Protein AF-0000000070922998 (afdb_homodimer)

Radius of gyration: 32.6 Å; Cα contacts (8 Å, |Δi|>4): 614; chains: 2; bounding box: 35×174×89 Å

pLDDT: mean 90.64, std 16.2, range [38.88, 98.94]

Secondary structure (DSSP, 8-state):
---------------------------PPPP-TTGGGSEEEEEEEE-TTSTTHHHH-EEEEEEE-HHHHHHHHHS-PPTT-EEEEEEEEEEEETTEEEEEEEEEEEEEEE-TTTTGGGTTEEEEEEETT-SS-B---STTHHHHHHHGGGGGGTT-------/---------------------------PPPP-TTGGGSEEEEEEEE-TTSTTHHHH-EEEEEEE-HHHHHHHHHS---TT-EEEEEEEEEEEETTEEEEEEEEEEEEEEE-TTTTGGGTTEEEEEEETT-SS-B---STTHHHHHHHGGGGGGTT-------

Foldseek 3Di:
DPPPPDPPPPPPPPPPPPPPPPPLQQPADAQDPPQVVADWFDKDADDCVDPPVVPQHAIWIKGWHDQLVVCLVVLDGDFFTKIKIFGFHFDDDPNDTDGHFTAKIKMWGAACVSLVVLLRIFIWIDGTPDRPRTDDDPRCPVVSVVLVVVVVSSSDPTHGDD/DPPPPPPPPPPPPPPPPPPPPPPLQQPADAQDPPQVVADWFDKDADDCPDPPVVPQHAIWIKGWHDQLVVCLVVLDGDFFTKIKIFGFHFDDDPNDTDGHFTAKIKMWGAACVSLVVLLRIFIWIDGTPDRPRTDDDPRCPVVSVVLVVVVVSSSDPTHGDD

Structure (mmCIF, N/CA/C/O backbone):
data_AF-0000000070922998-model_v1
#
loop_
_entity.id
_entity.type
_entity.pdbx_description
1 polymer 'Cytochrome C'
#
loop_
_atom_site.group_PDB
_atom_site.id
_atom_site.type_symbol
_atom_site.label_atom_id
_atom_site.label_alt_id
_atom_site.label_comp_id
_atom_site.label_asym_id
_atom_site.label_entity_id
_atom_site.label_seq_id
_atom_site.pdbx_PDB_ins_code
_atom_site.Cartn_x
_atom_site.Cartn_y
_atom_site.Cartn_z
_atom_site.occupancy
_atom_site.B_iso_or_equiv
_atom_site.auth_seq_id
_atom_site.auth_comp_id
_atom_site.auth_asym_id
_atom_site.auth_atom_id
_atom_site.pdbx_PDB_model_num
ATOM 1 N N . MET A 1 1 ? 3.092 -101.688 -9.594 1 39.25 1 MET A N 1
ATOM 2 C CA . MET A 1 1 ? 3.023 -100.438 -10.336 1 39.25 1 MET A CA 1
ATOM 3 C C . MET A 1 1 ? 3.008 -99.188 -9.391 1 39.25 1 MET A C 1
ATOM 5 O O . MET A 1 1 ? 2.057 -99.062 -8.625 1 39.25 1 MET A O 1
ATOM 9 N N . THR A 1 2 ? 4.211 -98.875 -8.789 1 50.41 2 THR A N 1
ATOM 10 C CA . THR A 1 2 ? 4.547 -97.812 -7.844 1 50.41 2 THR A CA 1
ATOM 11 C C . THR A 1 2 ? 4.203 -96.438 -8.414 1 50.41 2 THR A C 1
ATOM 13 O O . THR A 1 2 ? 4.723 -96.062 -9.461 1 50.41 2 THR A O 1
ATOM 16 N N . ARG A 1 3 ? 2.906 -96 -8.211 1 54.19 3 ARG A N 1
ATOM 17 C CA . ARG A 1 3 ? 2.408 -94.688 -8.625 1 54.19 3 ARG A CA 1
ATOM 18 C C . ARG A 1 3 ? 3.277 -93.625 -8.062 1 54.19 3 ARG A C 1
ATOM 20 O O . ARG A 1 3 ? 3.412 -93.438 -6.84 1 54.19 3 ARG A O 1
ATOM 27 N N . THR A 1 4 ? 4.344 -93.188 -8.797 1 54.34 4 THR A N 1
ATOM 28 C CA . THR A 1 4 ? 5.172 -92 -8.492 1 54.34 4 THR A CA 1
ATOM 29 C C . THR A 1 4 ? 4.32 -90.75 -8.438 1 54.34 4 THR A C 1
ATOM 31 O O . THR A 1 4 ? 3.684 -90.375 -9.422 1 54.34 4 THR A O 1
ATOM 34 N N . GLN A 1 5 ? 3.719 -90.375 -7.305 1 54.31 5 GLN A N 1
ATOM 35 C CA . GLN A 1 5 ? 2.973 -89.125 -7.047 1 54.31 5 GLN A CA 1
ATOM 36 C C . GLN A 1 5 ? 3.834 -87.938 -7.312 1 54.31 5 GLN A C 1
ATOM 38 O O . GLN A 1 5 ? 4.953 -87.812 -6.805 1 54.31 5 GLN A O 1
ATOM 43 N N . PHE A 1 6 ? 3.914 -87.438 -8.539 1 52.91 6 PHE A N 1
ATOM 44 C CA . PHE A 1 6 ? 4.605 -86.188 -8.812 1 52.91 6 PHE A CA 1
ATOM 45 C C . PHE A 1 6 ? 3.98 -85 -8.031 1 52.91 6 PHE A C 1
ATOM 47 O O . PHE A 1 6 ? 2.758 -84.875 -8.023 1 52.91 6 PHE A O 1
ATOM 54 N N . PRO A 1 7 ? 4.652 -84.438 -6.992 1 55.56 7 PRO A N 1
ATOM 55 C CA . PRO A 1 7 ? 4.113 -83.312 -6.238 1 55.56 7 PRO A CA 1
ATOM 56 C C . PRO A 1 7 ? 3.896 -82.062 -7.109 1 55.56 7 PRO A C 1
ATOM 58 O O . PRO A 1 7 ? 4.664 -81.875 -8.047 1 55.56 7 PRO A O 1
ATOM 61 N N . PHE A 1 8 ? 2.689 -81.688 -7.473 1 56.72 8 PHE A N 1
ATOM 62 C CA . PHE A 1 8 ? 2.314 -80.438 -8.156 1 56.72 8 PHE A CA 1
ATOM 63 C C . PHE A 1 8 ? 2.83 -79.25 -7.402 1 56.72 8 PHE A C 1
ATOM 65 O O . PHE A 1 8 ? 2.451 -79 -6.254 1 56.72 8 PHE A O 1
ATOM 72 N N . LEU A 1 9 ? 4.039 -78.75 -7.68 1 52.59 9 LEU A N 1
ATOM 73 C CA . LEU A 1 9 ? 4.551 -77.5 -7.109 1 52.59 9 LEU A CA 1
ATOM 74 C C . LEU A 1 9 ? 3.736 -76.312 -7.594 1 52.59 9 LEU A C 1
ATOM 76 O O . LEU A 1 9 ? 3.643 -76.062 -8.797 1 52.59 9 LEU A O 1
ATOM 80 N N . ALA A 1 10 ? 2.678 -75.875 -6.875 1 58.75 10 ALA A N 1
ATOM 81 C CA . ALA A 1 10 ? 1.896 -74.688 -7.125 1 58.75 10 ALA A CA 1
ATOM 82 C C . ALA A 1 10 ? 2.795 -73.438 -7.184 1 58.75 10 ALA A C 1
ATOM 84 O O . ALA A 1 10 ? 3.521 -73.188 -6.23 1 58.75 10 ALA A O 1
ATOM 85 N N . SER A 1 11 ? 3.225 -73 -8.367 1 57.34 11 SER A N 1
ATOM 86 C CA . SER A 1 11 ? 3.969 -71.75 -8.531 1 57.34 11 SER A CA 1
ATOM 87 C C . SER A 1 11 ? 3.172 -70.562 -8.023 1 57.34 11 SER A C 1
ATOM 89 O O . SER A 1 11 ? 2.059 -70.312 -8.484 1 57.34 11 SER A O 1
ATOM 91 N N . ALA A 1 12 ? 3.357 -70.062 -6.797 1 56.88 12 ALA A N 1
ATOM 92 C CA . ALA A 1 12 ? 2.754 -68.875 -6.273 1 56.88 12 ALA A CA 1
ATOM 93 C C . ALA A 1 12 ? 3.217 -67.625 -7.066 1 56.88 12 ALA A C 1
ATOM 95 O O . ALA A 1 12 ? 4.406 -67.312 -7.074 1 56.88 12 ALA A O 1
ATOM 96 N N . ALA A 1 13 ? 2.543 -67.25 -8.148 1 58.12 13 ALA A N 1
ATOM 97 C CA . ALA A 1 13 ? 2.791 -65.938 -8.844 1 58.12 13 ALA A CA 1
ATOM 98 C C . ALA A 1 13 ? 2.764 -64.812 -7.867 1 58.12 13 ALA A C 1
ATOM 100 O O . ALA A 1 13 ? 1.751 -64.562 -7.207 1 58.12 13 ALA A O 1
ATOM 101 N N . LEU A 1 14 ? 3.885 -64.25 -7.352 1 58.25 14 LEU A N 1
ATOM 102 C CA . LEU A 1 14 ? 3.977 -63.031 -6.559 1 58.25 14 LEU A CA 1
ATOM 103 C C . LEU A 1 14 ? 3.465 -61.844 -7.348 1 58.25 14 LEU A C 1
ATOM 105 O O . LEU A 1 14 ? 4.043 -61.469 -8.375 1 58.25 14 LEU A O 1
ATOM 109 N N . ALA A 1 15 ? 2.225 -61.406 -7.234 1 59.31 15 ALA A N 1
ATOM 110 C CA . ALA A 1 15 ? 1.705 -60.156 -7.793 1 59.31 15 ALA A CA 1
ATOM 111 C C . ALA A 1 15 ? 2.533 -58.969 -7.328 1 59.31 15 ALA A C 1
ATOM 113 O O . ALA A 1 15 ? 2.625 -58.688 -6.129 1 59.31 15 ALA A O 1
ATOM 114 N N . ALA A 1 16 ? 3.496 -58.438 -8.133 1 58.75 16 ALA A N 1
ATOM 115 C CA . ALA A 1 16 ? 4.191 -57.156 -7.852 1 58.75 16 ALA A CA 1
ATOM 116 C C . ALA A 1 16 ? 3.207 -56.031 -7.707 1 58.75 16 ALA A C 1
ATOM 118 O O . ALA A 1 16 ? 2.488 -55.688 -8.656 1 58.75 16 ALA A O 1
ATOM 119 N N . LEU A 1 17 ? 2.73 -55.688 -6.539 1 59.66 17 LEU A N 1
ATOM 120 C CA . LEU A 1 17 ? 1.995 -54.469 -6.305 1 59.66 17 LEU A CA 1
ATOM 121 C C . LEU A 1 17 ? 2.752 -53.25 -6.867 1 59.66 17 LEU A C 1
ATOM 123 O O . LEU A 1 17 ? 3.814 -52.906 -6.355 1 59.66 17 LEU A O 1
ATOM 127 N N . VAL A 1 18 ? 2.582 -52.938 -8.18 1 58.62 18 VAL A N 1
ATOM 128 C CA . VAL A 1 18 ? 3.084 -51.656 -8.688 1 58.62 18 VAL A CA 1
ATOM 129 C C . VAL A 1 18 ? 2.568 -50.5 -7.812 1 58.62 18 VAL A C 1
ATOM 131 O O . VAL A 1 18 ? 1.364 -50.25 -7.773 1 58.62 18 VAL A O 1
ATOM 134 N N . ALA A 1 19 ? 3.242 -50.031 -6.773 1 56.69 19 ALA A N 1
ATOM 135 C CA . ALA A 1 19 ? 2.904 -48.812 -6.051 1 56.69 19 ALA A CA 1
ATOM 136 C C . ALA A 1 19 ? 2.721 -47.656 -7.012 1 56.69 19 ALA A C 1
ATOM 138 O O . ALA A 1 19 ? 3.668 -47.219 -7.68 1 56.69 19 ALA A O 1
ATOM 139 N N . VAL A 1 20 ? 1.585 -47.406 -7.566 1 54 20 VAL A N 1
ATOM 140 C CA . VAL A 1 20 ? 1.33 -46.125 -8.234 1 54 20 VAL A CA 1
ATOM 141 C C . VAL A 1 20 ? 1.768 -44.969 -7.336 1 54 20 VAL A C 1
ATOM 143 O O . VAL A 1 20 ? 1.332 -44.875 -6.188 1 54 20 VAL A O 1
ATOM 146 N N . PRO A 1 21 ? 2.846 -44.312 -7.684 1 50.06 21 PRO A N 1
ATOM 147 C CA . PRO A 1 21 ? 3.092 -43.125 -6.852 1 50.06 21 PRO A CA 1
ATOM 148 C C . PRO A 1 21 ? 1.837 -42.281 -6.633 1 50.06 21 PRO A C 1
ATOM 150 O O . PRO A 1 21 ? 1.107 -42 -7.586 1 50.06 21 PRO A O 1
ATOM 153 N N . LEU A 1 22 ? 1.114 -42.469 -5.578 1 47.12 22 LEU A N 1
ATOM 154 C CA . LEU A 1 22 ? 0.117 -41.438 -5.297 1 47.12 22 LEU A CA 1
ATOM 155 C C . LEU A 1 22 ? 0.627 -40.062 -5.707 1 47.12 22 LEU A C 1
ATOM 157 O O . LEU A 1 22 ? 1.693 -39.625 -5.262 1 47.12 22 LEU A O 1
ATOM 161 N N . GLY A 1 23 ? 0.371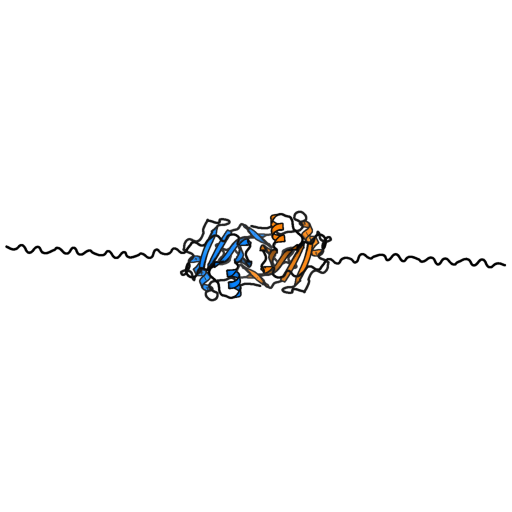 -39.625 -6.82 1 45.94 23 GLY A N 1
ATOM 162 C CA . GLY A 1 23 ? 0.68 -38.219 -7.117 1 45.94 23 GLY A CA 1
ATOM 163 C C . GLY A 1 23 ? 0.517 -37.312 -5.922 1 45.94 23 GLY A C 1
ATOM 164 O O . GLY A 1 23 ? -0.564 -37.219 -5.336 1 45.94 23 GLY A O 1
ATOM 165 N N . VAL A 1 24 ? 1.437 -37.25 -5.031 1 46.84 24 VAL A N 1
ATOM 166 C CA . VAL A 1 24 ? 1.446 -36.281 -3.941 1 46.84 24 VAL A CA 1
ATOM 167 C C . VAL A 1 24 ? 0.856 -34.969 -4.418 1 46.84 24 VAL A C 1
ATOM 169 O O . VAL A 1 24 ? 1.434 -34.281 -5.281 1 46.84 24 VAL A O 1
ATOM 172 N N . PHE A 1 25 ? -0.506 -34.938 -4.707 1 54.5 25 PHE A N 1
ATOM 173 C CA . PHE A 1 25 ? -1.132 -33.656 -5.008 1 54.5 25 PHE A CA 1
ATOM 174 C C . PHE A 1 25 ? -0.677 -32.594 -4.023 1 54.5 25 PHE A C 1
ATOM 176 O O . PHE A 1 25 ? -0.576 -32.844 -2.822 1 54.5 25 PHE A O 1
ATOM 183 N N . ALA A 1 26 ? 0.258 -31.641 -4.555 1 65.94 26 ALA A N 1
ATOM 184 C CA . ALA A 1 26 ? 0.763 -30.531 -3.752 1 65.94 26 ALA A CA 1
ATOM 185 C C . ALA A 1 26 ? -0.346 -29.922 -2.898 1 65.94 26 ALA A C 1
ATOM 187 O O . ALA A 1 26 ? -1.507 -29.875 -3.312 1 65.94 26 ALA A O 1
ATOM 188 N N . GLU A 1 27 ? -0.216 -29.797 -1.606 1 82.69 27 GLU A N 1
ATOM 189 C CA . GLU A 1 27 ? -1.108 -29.109 -0.675 1 82.69 27 GLU A CA 1
ATOM 190 C C . GLU A 1 27 ? -1.642 -27.812 -1.272 1 82.69 27 GLU A C 1
ATOM 192 O O . GLU A 1 27 ? -0.889 -27.047 -1.881 1 82.69 27 GLU A O 1
ATOM 197 N N . PRO A 1 28 ? -2.965 -27.734 -1.279 1 93.31 28 PRO A N 1
ATOM 198 C CA . PRO A 1 28 ? -3.535 -26.5 -1.824 1 93.31 28 PRO A CA 1
ATOM 199 C C . PRO A 1 28 ? -3.027 -25.25 -1.109 1 93.31 28 PRO A C 1
ATOM 201 O O . PRO A 1 28 ? -2.775 -25.281 0.098 1 93.31 28 PRO A O 1
ATOM 204 N N . VAL A 1 29 ? -2.797 -24.203 -1.82 1 97.88 29 VAL A N 1
ATOM 205 C CA . VAL A 1 29 ? -2.375 -22.922 -1.27 1 97.88 29 VAL A CA 1
ATOM 206 C C . VAL A 1 29 ? -3.486 -22.344 -0.397 1 97.88 29 VAL A C 1
ATOM 208 O O . VAL A 1 29 ? -4.629 -22.203 -0.844 1 97.88 29 VAL A O 1
ATOM 211 N N . ALA A 1 30 ? -3.188 -22.031 0.79 1 97.62 30 ALA A N 1
ATOM 212 C CA . ALA A 1 30 ? -4.172 -21.531 1.74 1 97.62 30 ALA A CA 1
ATOM 213 C C . ALA A 1 30 ? -4.469 -20.047 1.487 1 97.62 30 ALA A C 1
ATOM 215 O O . ALA A 1 30 ? -3.619 -19.312 0.971 1 97.62 30 ALA A O 1
ATOM 216 N N . TYR A 1 31 ? -5.773 -19.625 1.846 1 98.62 31 TYR A N 1
ATOM 217 C CA . TYR A 1 31 ? -6.055 -18.188 1.899 1 98.62 31 TYR A CA 1
ATOM 218 C C . TYR A 1 31 ? -5.125 -17.484 2.883 1 98.62 31 TYR A C 1
ATOM 220 O O . TYR A 1 31 ? -4.879 -17.984 3.982 1 98.62 31 TYR A O 1
ATOM 228 N N . PRO A 1 32 ? -4.582 -16.312 2.523 1 98.69 32 PRO A N 1
ATOM 229 C CA . PRO A 1 32 ? -3.592 -15.633 3.363 1 98.69 32 PRO A CA 1
ATOM 230 C C . PRO A 1 32 ? -4.23 -14.781 4.461 1 98.69 32 PRO A C 1
ATOM 232 O O . PRO A 1 32 ? -4.227 -13.555 4.375 1 98.69 32 PRO A O 1
ATOM 235 N N . GLU A 1 33 ? -4.605 -15.461 5.504 1 97.88 33 GLU A N 1
ATOM 236 C CA . GLU A 1 33 ? -5.281 -14.773 6.598 1 97.88 33 GLU A CA 1
ATOM 237 C C . GLU A 1 33 ? -4.426 -13.633 7.145 1 97.88 33 GLU A C 1
ATOM 239 O O . GLU A 1 33 ? -3.225 -13.797 7.367 1 97.88 33 GLU A O 1
ATOM 244 N N . GLY A 1 34 ? -5.039 -12.445 7.305 1 97.06 34 GLY A N 1
ATOM 245 C CA . GLY A 1 34 ? -4.418 -11.328 7.992 1 97.06 34 GLY A CA 1
ATOM 246 C C . GLY A 1 34 ? -3.402 -10.594 7.133 1 97.06 34 GLY A C 1
ATOM 247 O O . GLY A 1 34 ? -2.635 -9.773 7.641 1 97.06 34 GLY A O 1
ATOM 248 N N . TYR A 1 35 ? -3.369 -10.812 5.84 1 98.44 35 TYR A N 1
ATOM 249 C CA . TYR A 1 35 ? -2.305 -10.281 4.996 1 98.44 35 TYR A CA 1
ATOM 250 C C . TYR A 1 35 ? -2.34 -8.758 4.977 1 98.44 35 TYR A C 1
ATOM 252 O O . TYR A 1 35 ? -1.335 -8.109 4.668 1 98.44 35 TYR A O 1
ATOM 260 N N . ARG A 1 36 ? -3.457 -8.141 5.344 1 97.62 36 ARG A N 1
ATOM 261 C CA . ARG A 1 36 ? -3.557 -6.68 5.375 1 97.62 36 ARG A CA 1
ATOM 262 C C . ARG A 1 36 ? -2.721 -6.098 6.508 1 97.62 36 ARG A C 1
ATOM 264 O O . ARG A 1 36 ? -2.506 -4.887 6.566 1 97.62 36 ARG A O 1
ATOM 271 N N . HIS A 1 37 ? -2.189 -6.953 7.367 1 96.81 37 HIS A N 1
ATOM 272 C CA . HIS A 1 37 ? -1.315 -6.512 8.445 1 96.81 37 HIS A CA 1
ATOM 273 C C . HIS A 1 37 ? 0.145 -6.82 8.141 1 96.81 37 HIS A C 1
ATOM 275 O O . HIS A 1 37 ? 1.024 -6.582 8.969 1 96.81 37 HIS A O 1
ATOM 281 N N . TRP A 1 38 ? 0.383 -7.406 6.977 1 98.38 38 TRP A N 1
ATOM 282 C CA . TRP A 1 38 ? 1.748 -7.703 6.559 1 98.38 38 TRP A CA 1
ATOM 283 C C . TRP A 1 38 ? 2.408 -6.477 5.941 1 98.38 38 TRP A C 1
ATOM 285 O O . TRP A 1 38 ? 1.875 -5.367 6.027 1 98.38 38 TRP A O 1
ATOM 295 N N . HIS A 1 39 ? 3.631 -6.625 5.43 1 98.19 39 HIS A N 1
ATOM 296 C CA . HIS A 1 39 ? 4.391 -5.523 4.844 1 98.19 39 HIS A CA 1
ATOM 297 C C . HIS A 1 39 ? 3.898 -5.203 3.438 1 98.19 39 HIS A C 1
ATOM 299 O O . HIS A 1 39 ? 3.793 -6.098 2.594 1 98.19 39 HIS A O 1
ATOM 305 N N . HIS A 1 40 ? 3.525 -3.961 3.188 1 98.75 40 HIS A N 1
ATOM 306 C CA . HIS A 1 40 ? 3.219 -3.494 1.84 1 98.75 40 HIS A CA 1
ATOM 307 C C . HIS A 1 40 ? 4.492 -3.262 1.033 1 98.75 40 HIS A C 1
ATOM 309 O O . HIS A 1 40 ? 5.336 -2.449 1.419 1 98.75 40 HIS A O 1
ATOM 315 N N . ALA A 1 41 ? 4.625 -3.977 -0.052 1 98.62 41 ALA A N 1
ATOM 316 C CA . ALA A 1 41 ? 5.848 -3.875 -0.845 1 98.62 41 ALA A CA 1
ATOM 317 C C . ALA A 1 41 ? 5.73 -2.779 -1.9 1 98.62 41 ALA A C 1
ATOM 319 O O . ALA A 1 41 ? 6.605 -1.917 -2.012 1 98.62 41 ALA A O 1
ATOM 320 N N . LYS A 1 42 ? 4.656 -2.785 -2.684 1 98.25 42 LYS A N 1
ATOM 321 C CA . LYS A 1 42 ? 4.434 -1.824 -3.76 1 98.25 42 LYS A CA 1
ATOM 322 C C . LYS A 1 42 ? 3 -1.895 -4.27 1 98.25 42 LYS A C 1
ATOM 324 O O . LYS A 1 42 ? 2.252 -2.809 -3.916 1 98.25 42 LYS A O 1
ATOM 329 N N . SER A 1 43 ? 2.645 -0.929 -5.059 1 98.81 43 SER A N 1
ATOM 330 C CA . SER A 1 43 ? 1.378 -0.925 -5.785 1 98.81 43 SER A CA 1
ATOM 331 C C . SER A 1 43 ? 1.586 -0.597 -7.258 1 98.81 43 SER A C 1
ATOM 333 O O . SER A 1 43 ? 2.646 -0.102 -7.648 1 98.81 43 SER A O 1
ATOM 335 N N . MET A 1 44 ? 0.674 -0.916 -8.008 1 98.69 44 MET A N 1
ATOM 336 C CA . MET A 1 44 ? 0.655 -0.646 -9.445 1 98.69 44 MET A CA 1
ATOM 337 C C . MET A 1 44 ? -0.776 -0.539 -9.961 1 98.69 44 MET A C 1
ATOM 339 O O . MET A 1 44 ? -1.671 -1.23 -9.469 1 98.69 44 MET A O 1
ATOM 343 N N . VAL A 1 45 ? -1.006 0.372 -10.852 1 98.88 45 VAL A N 1
ATOM 344 C CA . VAL A 1 45 ? -2.266 0.414 -11.586 1 98.88 45 VAL A CA 1
ATOM 345 C C . VAL A 1 45 ? -2.07 -0.187 -12.977 1 98.88 45 VAL A C 1
ATOM 347 O O . VAL A 1 45 ? -1.134 0.179 -13.695 1 98.88 45 VAL A O 1
ATOM 350 N N . ILE A 1 46 ? -2.914 -1.129 -13.328 1 98.81 46 ILE A N 1
ATOM 351 C CA . ILE A 1 46 ? -2.963 -1.693 -14.672 1 98.81 46 ILE A CA 1
ATOM 352 C C . ILE A 1 46 ? -4.23 -1.225 -15.383 1 98.81 46 ILE A C 1
ATOM 354 O O . ILE A 1 46 ? -5.34 -1.434 -14.883 1 98.81 46 ILE A O 1
ATOM 358 N N . HIS A 1 47 ? -4.047 -0.584 -16.547 1 98.38 47 HIS A N 1
ATOM 359 C CA . HIS A 1 47 ? -5.176 -0.059 -17.297 1 98.38 47 HIS A CA 1
ATOM 360 C C . HIS A 1 47 ? -5.734 -1.107 -18.25 1 98.38 47 HIS A C 1
ATOM 362 O O . HIS A 1 47 ? -5.133 -2.168 -18.438 1 98.38 47 HIS A O 1
ATOM 368 N N . ASP A 1 48 ? -6.895 -0.8 -18.875 1 97.69 48 ASP A N 1
ATOM 369 C CA . ASP A 1 48 ? -7.621 -1.744 -19.719 1 97.69 48 ASP A CA 1
ATOM 370 C C . ASP A 1 48 ? -6.824 -2.09 -20.969 1 97.69 48 ASP A C 1
ATOM 372 O O . ASP A 1 48 ? -6.961 -3.188 -21.516 1 97.69 48 ASP A O 1
ATOM 376 N N . GLY A 1 49 ? -5.98 -1.228 -21.375 1 97.69 49 GLY A N 1
ATOM 377 C CA . GLY A 1 49 ? -5.223 -1.459 -22.594 1 97.69 49 GLY A CA 1
ATOM 378 C C . GLY A 1 49 ? -3.986 -2.311 -22.375 1 97.69 49 GLY A C 1
ATOM 379 O O . GLY A 1 49 ? -3.311 -2.691 -23.328 1 97.69 49 GLY A O 1
ATOM 380 N N . HIS A 1 50 ? -3.658 -2.652 -21.141 1 98.12 50 HIS A N 1
ATOM 381 C CA . HIS A 1 50 ? -2.486 -3.451 -20.797 1 98.12 50 HIS A CA 1
ATOM 382 C C . HIS A 1 50 ? -2.664 -4.902 -21.234 1 98.12 50 HIS A C 1
ATOM 384 O O . HIS A 1 50 ? -3.762 -5.453 -21.125 1 98.12 50 HIS A O 1
ATOM 390 N N . PRO A 1 51 ? -1.557 -5.555 -21.578 1 96.75 51 PRO A N 1
ATOM 391 C CA . PRO A 1 51 ? -1.677 -6.953 -21.984 1 96.75 51 PRO A CA 1
ATOM 392 C C . PRO A 1 51 ? -2.189 -7.859 -20.859 1 96.75 51 PRO A C 1
ATOM 394 O O . PRO A 1 51 ? -2.756 -8.922 -21.141 1 96.75 51 PRO A O 1
ATOM 397 N N . LEU A 1 52 ? -2.064 -7.434 -19.625 1 96.62 52 LEU A N 1
ATOM 398 C CA . LEU A 1 52 ? -2.455 -8.25 -18.484 1 96.62 52 LEU A CA 1
ATOM 399 C C . LEU A 1 52 ? -3.809 -7.812 -17.938 1 96.62 52 LEU A C 1
ATOM 401 O O . LEU A 1 52 ? -4.219 -8.25 -16.859 1 96.62 52 LEU A O 1
ATOM 405 N N . ALA A 1 53 ? -4.512 -6.969 -18.625 1 97.94 53 ALA A N 1
ATOM 406 C CA . ALA A 1 53 ? -5.727 -6.344 -18.109 1 97.94 53 ALA A CA 1
ATOM 407 C C . ALA A 1 53 ? -6.754 -7.395 -17.688 1 97.94 53 ALA A C 1
ATOM 409 O O . ALA A 1 53 ? -7.434 -7.238 -16.672 1 97.94 53 ALA A O 1
ATOM 410 N N . ASP A 1 54 ? -6.773 -8.398 -18.531 1 95.56 54 ASP A N 1
ATOM 411 C CA . ASP A 1 54 ? -7.672 -9.492 -18.188 1 95.56 54 ASP A CA 1
ATOM 412 C C . ASP A 1 54 ? -6.914 -10.641 -17.531 1 95.56 54 ASP A C 1
ATOM 414 O O . ASP A 1 54 ? -6.129 -11.336 -18.188 1 95.56 54 ASP A O 1
ATOM 418 N N . PRO A 1 55 ? -7.02 -10.805 -16.219 1 96.44 55 PRO A N 1
ATOM 419 C CA . PRO A 1 55 ? -8.023 -10.211 -15.328 1 96.44 55 PRO A CA 1
ATOM 420 C C . PRO A 1 55 ? -7.441 -9.125 -14.43 1 96.44 55 PRO A C 1
ATOM 422 O O . PRO A 1 55 ? -8.055 -8.758 -13.422 1 96.44 55 PRO A O 1
ATOM 425 N N . PHE A 1 56 ? -6.305 -8.562 -14.719 1 98.31 56 PHE A N 1
ATOM 426 C CA . PHE A 1 56 ? -5.527 -7.891 -13.68 1 98.31 56 PHE A CA 1
ATOM 427 C C . PHE A 1 56 ? -5.672 -6.375 -13.789 1 98.31 56 PHE A C 1
ATOM 429 O O . PHE A 1 56 ? -4.992 -5.629 -13.086 1 98.31 56 PHE A O 1
ATOM 436 N N . ALA A 1 57 ? -6.602 -5.84 -14.703 1 98.81 57 ALA A N 1
ATOM 437 C CA . ALA A 1 57 ? -6.848 -4.398 -14.68 1 98.81 57 ALA A CA 1
ATOM 438 C C . ALA A 1 57 ? -7.352 -3.957 -13.305 1 98.81 57 ALA A C 1
ATOM 440 O O . ALA A 1 57 ? -8.156 -4.645 -12.68 1 98.81 57 ALA A O 1
ATOM 441 N N . GLY A 1 58 ? -6.875 -2.805 -12.883 1 98.88 58 GLY A N 1
ATOM 442 C CA . GLY A 1 58 ? -7.191 -2.273 -11.562 1 98.88 58 GLY A CA 1
ATOM 443 C C . GLY A 1 58 ? -5.977 -1.746 -10.828 1 98.88 58 GLY A C 1
ATOM 444 O O . GLY A 1 58 ? -4.941 -1.475 -11.438 1 98.88 58 GLY A O 1
ATOM 445 N N . ILE A 1 59 ? -6.105 -1.46 -9.531 1 98.94 59 ILE A N 1
ATOM 446 C CA . ILE A 1 59 ? -5 -1.119 -8.641 1 98.94 59 ILE A CA 1
ATOM 447 C C . ILE A 1 59 ? -4.703 -2.295 -7.715 1 98.94 59 ILE A C 1
ATOM 449 O O . ILE A 1 59 ? -5.617 -2.869 -7.117 1 98.94 59 ILE A O 1
ATOM 453 N N . HIS A 1 60 ? -3.439 -2.746 -7.738 1 98.88 60 HIS A N 1
ATOM 454 C CA . HIS A 1 60 ? -3.123 -3.855 -6.848 1 98.88 60 HIS A CA 1
ATOM 455 C C . HIS A 1 60 ? -1.993 -3.488 -5.891 1 98.88 60 HIS A C 1
ATOM 457 O O . HIS A 1 60 ? -1.166 -2.627 -6.203 1 98.88 60 HIS A O 1
ATOM 463 N N . HIS A 1 61 ? -2.078 -4.055 -4.773 1 98.88 61 HIS A N 1
ATOM 464 C CA . HIS A 1 61 ? -1.077 -3.971 -3.717 1 98.88 61 HIS A CA 1
ATOM 465 C C . HIS A 1 61 ? -0.41 -5.32 -3.479 1 98.88 61 HIS A C 1
ATOM 467 O O . HIS A 1 61 ? -1.084 -6.352 -3.439 1 98.88 61 HIS A O 1
ATOM 473 N N . ILE A 1 62 ? 0.887 -5.262 -3.363 1 98.94 62 ILE A N 1
ATOM 474 C CA . ILE A 1 62 ? 1.626 -6.461 -2.984 1 98.94 62 ILE A CA 1
ATOM 475 C C . ILE A 1 62 ? 1.949 -6.418 -1.492 1 98.94 62 ILE A C 1
ATOM 477 O O . ILE A 1 62 ? 2.59 -5.477 -1.016 1 98.94 62 ILE A O 1
ATOM 481 N N . TYR A 1 63 ? 1.441 -7.398 -0.782 1 98.88 63 TYR A N 1
ATOM 482 C CA . TYR A 1 63 ? 1.807 -7.613 0.613 1 98.88 63 TYR A CA 1
ATOM 483 C C . TYR A 1 63 ? 2.676 -8.859 0.765 1 98.88 63 TYR A C 1
ATOM 485 O O . TYR A 1 63 ? 2.508 -9.828 0.031 1 98.88 63 TYR A O 1
ATOM 493 N N . VAL A 1 64 ? 3.582 -8.805 1.75 1 98.88 64 VAL A N 1
ATOM 494 C CA . VAL A 1 64 ? 4.465 -9.945 1.971 1 98.88 64 VAL A CA 1
ATOM 495 C C . VAL A 1 64 ? 4.605 -10.203 3.469 1 98.88 64 VAL A C 1
ATOM 497 O O . VAL A 1 64 ? 4.609 -9.273 4.273 1 98.88 64 VAL A O 1
ATOM 500 N N . ASN A 1 65 ? 4.684 -11.477 3.816 1 98.81 65 ASN A N 1
ATOM 501 C CA . ASN A 1 65 ? 4.969 -11.805 5.207 1 98.81 65 ASN A CA 1
ATOM 502 C C . ASN A 1 65 ? 6.453 -11.633 5.531 1 98.81 65 ASN A C 1
ATOM 504 O O . ASN A 1 65 ? 7.234 -11.219 4.676 1 98.81 65 ASN A O 1
ATOM 508 N N . ASP A 1 66 ? 6.82 -11.969 6.77 1 98.5 66 ASP A N 1
ATOM 509 C CA . ASP A 1 66 ? 8.172 -11.68 7.238 1 98.5 66 ASP A CA 1
ATOM 510 C C . ASP A 1 66 ? 9.211 -12.438 6.414 1 98.5 66 ASP A C 1
ATOM 512 O O . ASP A 1 66 ? 10.18 -11.844 5.941 1 98.5 66 ASP A O 1
ATOM 516 N N . PRO A 1 67 ? 9.039 -13.758 6.16 1 98.81 67 PRO A N 1
ATOM 517 C CA . PRO A 1 67 ? 10.055 -14.453 5.367 1 98.81 67 PRO A CA 1
ATOM 518 C C . PRO A 1 67 ? 10.164 -13.914 3.943 1 98.81 67 PRO A C 1
ATOM 520 O O . PRO A 1 67 ? 11.258 -13.859 3.379 1 98.81 67 PRO A O 1
ATOM 523 N N . ALA A 1 68 ? 9.078 -13.547 3.371 1 98.81 68 ALA A N 1
ATOM 524 C CA . ALA A 1 68 ? 9.117 -12.992 2.021 1 98.81 68 ALA A CA 1
ATOM 525 C C . ALA A 1 68 ? 9.805 -11.625 2.01 1 98.81 68 ALA A C 1
ATOM 527 O O . ALA A 1 68 ? 10.492 -11.281 1.048 1 98.81 68 ALA A O 1
ATOM 528 N N . LEU A 1 69 ? 9.539 -10.82 3.051 1 98.62 69 LEU A N 1
ATOM 529 C CA . LEU A 1 69 ? 10.258 -9.555 3.145 1 98.62 69 LEU A CA 1
ATOM 530 C C . LEU A 1 69 ? 11.766 -9.781 3.193 1 98.62 69 LEU A C 1
ATOM 532 O O . LEU A 1 69 ? 12.516 -9.086 2.512 1 98.62 69 LEU A O 1
ATOM 536 N N . GLU A 1 70 ? 12.164 -10.703 4.031 1 98.12 70 GLU A N 1
ATOM 537 C CA . GLU A 1 70 ? 13.578 -11.047 4.07 1 98.12 70 GLU A CA 1
ATOM 538 C C . GLU A 1 70 ? 14.086 -11.461 2.693 1 98.12 70 GLU A C 1
ATOM 540 O O . GLU A 1 70 ? 15.172 -11.062 2.277 1 98.12 70 GLU A O 1
ATOM 545 N N . GLY A 1 71 ? 13.305 -12.234 2.004 1 98.31 71 GLY A N 1
ATOM 546 C CA . GLY A 1 71 ? 13.664 -12.641 0.653 1 98.31 71 GLY A CA 1
ATOM 547 C C . GLY A 1 71 ? 13.812 -11.469 -0.3 1 98.31 71 GLY A C 1
ATOM 548 O O . GLY A 1 71 ? 14.719 -11.445 -1.13 1 98.31 71 GLY A O 1
ATOM 549 N N . LEU A 1 72 ? 12.891 -10.5 -0.159 1 98.19 72 LEU A N 1
ATOM 550 C CA . LEU A 1 72 ? 12.953 -9.32 -1.019 1 98.19 72 LEU A CA 1
ATOM 551 C C . LEU A 1 72 ? 14.25 -8.555 -0.792 1 98.19 72 LEU A C 1
ATOM 553 O O . LEU A 1 72 ? 14.773 -7.918 -1.713 1 98.19 72 LEU A O 1
ATOM 557 N N . GLN A 1 73 ? 14.758 -8.633 0.35 1 96.12 73 GLN A N 1
ATOM 558 C CA . GLN A 1 73 ? 15.953 -7.875 0.709 1 96.12 73 GLN A CA 1
ATOM 559 C C . GLN A 1 73 ? 17.219 -8.664 0.39 1 96.12 73 GLN A C 1
ATOM 561 O O . GLN A 1 73 ? 18.266 -8.078 0.101 1 96.12 73 GLN A O 1
ATOM 566 N N . THR A 1 74 ? 17.156 -10.023 0.302 1 96.06 74 THR A N 1
ATOM 567 C CA . THR A 1 74 ? 18.359 -10.844 0.199 1 96.06 74 THR A CA 1
ATOM 568 C C . THR A 1 74 ? 18.406 -11.578 -1.137 1 96.06 74 THR A C 1
ATOM 570 O O . THR A 1 74 ? 19.453 -12.062 -1.55 1 96.06 74 THR A O 1
ATOM 573 N N . GLY A 1 75 ? 17.281 -11.727 -1.75 1 95.31 75 GLY A N 1
ATOM 574 C CA . GLY A 1 75 ? 17.188 -12.508 -2.975 1 95.31 75 GLY A CA 1
ATOM 575 C C . GLY A 1 75 ? 16.984 -13.984 -2.725 1 95.31 75 GLY A C 1
ATOM 576 O O . GLY A 1 75 ? 16.922 -14.781 -3.668 1 95.31 75 GLY A O 1
ATOM 577 N N . ARG A 1 76 ? 16.891 -14.344 -1.507 1 96.19 76 ARG A N 1
ATOM 578 C CA . ARG A 1 76 ? 16.672 -15.742 -1.136 1 96.19 76 ARG A CA 1
ATOM 579 C C . ARG A 1 76 ? 15.375 -15.898 -0.36 1 96.19 76 ARG A C 1
ATOM 581 O O . ARG A 1 76 ? 15.203 -15.312 0.712 1 96.19 76 ARG A O 1
ATOM 588 N N . TYR A 1 77 ? 14.492 -16.703 -0.893 1 98.56 77 TYR A N 1
ATOM 589 C CA . TYR A 1 77 ? 13.18 -16.891 -0.277 1 98.56 77 TYR A CA 1
ATOM 590 C C . TYR A 1 77 ? 13.102 -18.219 0.451 1 98.56 77 TYR A C 1
ATOM 592 O O . TYR A 1 77 ? 13.289 -19.281 -0.157 1 98.56 77 TYR A O 1
ATOM 600 N N . ALA A 1 78 ? 12.836 -18.203 1.72 1 98.69 78 ALA A N 1
ATOM 601 C CA . ALA A 1 78 ? 12.648 -19.422 2.506 1 98.69 78 ALA A CA 1
ATOM 602 C C . ALA A 1 78 ? 11.266 -20.031 2.262 1 98.69 78 ALA A C 1
ATOM 604 O O . ALA A 1 78 ? 10.336 -19.328 1.868 1 98.69 78 ALA A O 1
ATOM 605 N N . ASP A 1 79 ? 11.148 -21.359 2.504 1 98.5 79 ASP A N 1
ATOM 606 C CA . ASP A 1 79 ? 9.82 -21.953 2.512 1 98.5 79 ASP A CA 1
ATOM 607 C C . ASP A 1 79 ? 8.891 -21.219 3.477 1 98.5 79 ASP A C 1
ATOM 609 O O . ASP A 1 79 ? 9.297 -20.859 4.582 1 98.5 79 ASP A O 1
ATOM 613 N N . GLY A 1 80 ? 7.672 -20.984 3.072 1 98.62 80 GLY A N 1
ATOM 614 C CA . GLY A 1 80 ? 6.719 -20.25 3.879 1 98.62 80 GLY A CA 1
ATOM 615 C C . GLY A 1 80 ? 6.648 -18.781 3.516 1 98.62 80 GLY A C 1
ATOM 616 O O . GLY A 1 80 ? 5.793 -18.047 4.02 1 98.62 80 GLY A O 1
ATOM 617 N N . SER A 1 81 ? 7.578 -18.297 2.658 1 98.88 81 SER A N 1
ATOM 618 C CA . SER A 1 81 ? 7.43 -16.953 2.104 1 98.88 81 SER A CA 1
ATOM 619 C C . SER A 1 81 ? 6.125 -16.812 1.325 1 98.88 81 SER A C 1
ATOM 621 O O . SER A 1 81 ? 5.801 -17.672 0.496 1 98.88 81 SER A O 1
ATOM 623 N N . VAL A 1 82 ? 5.359 -15.75 1.602 1 98.94 82 VAL A N 1
ATOM 624 C CA . VAL A 1 82 ? 4.074 -15.562 0.938 1 98.94 82 VAL A CA 1
ATOM 625 C C . VAL A 1 82 ? 3.99 -14.156 0.363 1 98.94 82 VAL A C 1
ATOM 627 O O . VAL A 1 82 ? 4.305 -13.18 1.048 1 98.94 82 VAL A O 1
ATOM 630 N N . PHE A 1 83 ? 3.676 -14.039 -0.892 1 98.94 83 PHE A N 1
ATOM 631 C CA . PHE A 1 83 ? 3.268 -12.812 -1.564 1 98.94 83 PHE A CA 1
ATOM 632 C C . PHE A 1 83 ? 1.759 -12.789 -1.781 1 98.94 83 PHE A C 1
ATOM 634 O O . PHE A 1 83 ? 1.17 -13.789 -2.193 1 98.94 83 PHE A O 1
ATOM 641 N N . VAL A 1 84 ? 1.15 -11.688 -1.491 1 98.94 84 VAL A N 1
ATOM 642 C CA . VAL A 1 84 ? -0.269 -11.484 -1.766 1 98.94 84 VAL A CA 1
ATOM 643 C C . VAL A 1 84 ? -0.447 -10.367 -2.789 1 98.94 84 VAL A C 1
ATOM 645 O O . VAL A 1 84 ? 0.121 -9.281 -2.639 1 98.94 84 VAL A O 1
ATOM 648 N N . PHE A 1 85 ? -1.08 -10.672 -3.826 1 98.94 85 PHE A N 1
ATOM 649 C CA . PHE A 1 85 ? -1.555 -9.75 -4.855 1 98.94 85 PHE A CA 1
ATOM 650 C C . PHE A 1 85 ? -3.01 -9.375 -4.613 1 98.94 85 PHE A C 1
ATOM 652 O O . PHE A 1 85 ? -3.922 -10.117 -4.984 1 98.94 85 PHE A O 1
ATOM 659 N N . ASP A 1 86 ? -3.215 -8.297 -3.916 1 98.94 86 ASP A N 1
ATOM 660 C CA . ASP A 1 86 ? -4.547 -7.797 -3.592 1 98.94 86 ASP A CA 1
ATOM 661 C C . ASP A 1 86 ? -5.047 -6.828 -4.664 1 98.94 86 ASP A C 1
ATOM 663 O O . ASP A 1 86 ? -4.645 -5.664 -4.695 1 98.94 86 ASP A O 1
ATOM 667 N N . LEU A 1 87 ? -5.867 -7.332 -5.566 1 98.94 87 LEU A N 1
ATOM 668 C CA . LEU A 1 87 ? -6.32 -6.57 -6.727 1 98.94 87 LEU A CA 1
ATOM 669 C C . LEU A 1 87 ? -7.695 -5.961 -6.473 1 98.94 87 LEU A C 1
ATOM 671 O O . LEU A 1 87 ? -8.656 -6.684 -6.199 1 98.94 87 LEU A O 1
ATOM 675 N N . LEU A 1 88 ? -7.762 -4.695 -6.602 1 98.88 88 LEU A N 1
ATOM 676 C CA . LEU A 1 88 ? -8.992 -3.918 -6.477 1 98.88 88 LEU A CA 1
ATOM 677 C C . LEU A 1 88 ? -9.328 -3.223 -7.789 1 98.88 88 LEU A C 1
ATOM 679 O O . LEU A 1 88 ? -8.453 -3.016 -8.633 1 98.88 88 LEU A O 1
ATOM 683 N N . GLU A 1 89 ? -10.578 -2.926 -7.969 1 98.69 89 GLU A N 1
ATOM 684 C CA . GLU A 1 89 ? -10.938 -2.012 -9.047 1 98.69 89 GLU A CA 1
ATOM 685 C C . GLU A 1 89 ? -10.227 -0.671 -8.898 1 98.69 89 GLU A C 1
ATOM 687 O O . GLU A 1 89 ? -10.039 -0.187 -7.781 1 98.69 89 GLU A O 1
ATOM 692 N N . ALA A 1 90 ? -9.797 -0.132 -10 1 98.69 90 ALA A N 1
ATOM 693 C CA . ALA A 1 90 ? -9.305 1.241 -10.031 1 98.69 90 ALA A CA 1
ATOM 694 C C . ALA A 1 90 ? -10.414 2.219 -10.398 1 98.69 90 ALA A C 1
ATOM 696 O O . ALA A 1 90 ? -10.742 2.389 -11.578 1 98.69 90 ALA A O 1
ATOM 697 N N . ASP A 1 91 ? -10.961 2.869 -9.453 1 98.5 91 ASP A N 1
ATOM 698 C CA . ASP A 1 91 ? -12.047 3.807 -9.711 1 98.5 91 ASP A CA 1
ATOM 699 C C . ASP A 1 91 ? -11.508 5.168 -10.141 1 98.5 91 ASP A C 1
ATOM 701 O O . ASP A 1 91 ? -10.922 5.895 -9.336 1 98.5 91 ASP A O 1
ATOM 705 N N . ALA A 1 92 ? -11.719 5.484 -11.383 1 97.31 92 ALA A N 1
ATOM 706 C CA . ALA A 1 92 ? -11.25 6.758 -11.922 1 97.31 92 ALA A CA 1
ATOM 707 C C . ALA A 1 92 ? -12.344 7.82 -11.859 1 97.31 92 ALA A C 1
ATOM 709 O O . ALA A 1 92 ? -13.492 7.555 -12.211 1 97.31 92 ALA A O 1
ATOM 710 N N . GLY A 1 93 ? -12 8.969 -11.289 1 96.75 93 GLY A N 1
ATOM 711 C CA . GLY A 1 93 ? -12.891 10.109 -11.203 1 96.75 93 GLY A CA 1
ATOM 712 C C . GLY A 1 93 ? -12.242 11.328 -10.57 1 96.75 93 GLY A C 1
ATOM 713 O O . GLY A 1 93 ? -11.352 11.195 -9.734 1 96.75 93 GLY A O 1
ATOM 714 N N . ASP A 1 94 ? -12.656 12.539 -11.023 1 96.38 94 ASP A N 1
ATOM 715 C CA . ASP A 1 94 ? -12.203 13.789 -10.422 1 96.38 94 ASP A CA 1
ATOM 716 C C . ASP A 1 94 ? -10.688 13.898 -10.445 1 96.38 94 ASP A C 1
ATOM 718 O O . ASP A 1 94 ? -10.062 14.273 -9.453 1 96.38 94 ASP A O 1
ATOM 722 N N . GLU A 1 95 ? -10.102 13.492 -11.555 1 98 95 GLU A N 1
ATOM 723 C CA . GLU A 1 95 ? -8.664 13.594 -11.773 1 98 95 GLU A CA 1
ATOM 724 C C . GLU A 1 95 ? -7.887 12.805 -10.727 1 98 95 GLU A C 1
ATOM 726 O O . GLU A 1 95 ? -6.848 13.25 -10.242 1 98 95 GLU A O 1
ATOM 731 N N . ALA A 1 96 ? -8.438 11.609 -10.344 1 98.69 96 ALA A N 1
ATOM 732 C CA . ALA A 1 96 ? -7.781 10.719 -9.383 1 98.69 96 ALA A CA 1
ATOM 733 C C . ALA A 1 96 ? -8.172 9.266 -9.633 1 98.69 96 ALA A C 1
ATOM 735 O O . ALA A 1 96 ? -9.117 8.984 -10.375 1 98.69 96 ALA A O 1
ATOM 736 N N . ILE A 1 97 ? -7.395 8.32 -9.18 1 98.75 97 ILE A N 1
ATOM 737 C CA . ILE A 1 97 ? -7.723 6.902 -9.086 1 98.75 97 ILE A CA 1
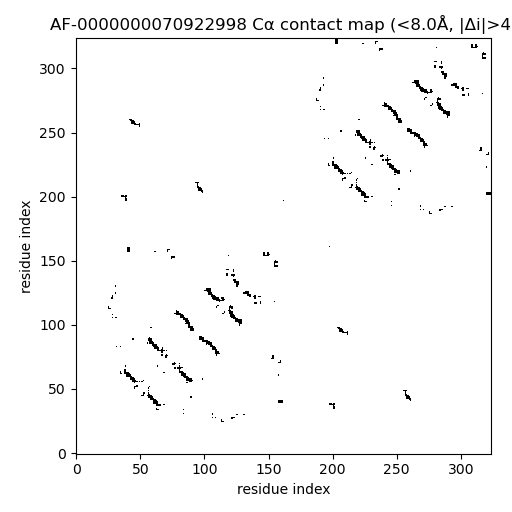ATOM 738 C C . ILE A 1 97 ? -7.785 6.48 -7.625 1 98.75 97 ILE A C 1
ATOM 740 O O . ILE A 1 97 ? -6.836 6.695 -6.867 1 98.75 97 ILE A O 1
ATOM 744 N N . THR A 1 98 ? -8.906 5.961 -7.188 1 98.44 98 THR A N 1
ATOM 745 C CA . THR A 1 98 ? -9.086 5.434 -5.84 1 98.44 98 THR A CA 1
ATOM 746 C C . THR A 1 98 ? -9.375 3.938 -5.879 1 98.44 98 THR A C 1
ATOM 748 O O . THR A 1 98 ? -9.609 3.371 -6.949 1 98.44 98 THR A O 1
ATOM 751 N N . GLU A 1 99 ? -9.32 3.303 -4.73 1 98.62 99 GLU A N 1
ATOM 752 C CA . GLU A 1 99 ? -9.555 1.867 -4.609 1 98.62 99 GLU A CA 1
ATOM 753 C C . GLU A 1 99 ? -11.047 1.546 -4.625 1 98.62 99 GLU A C 1
ATOM 755 O O . GLU A 1 99 ? -11.828 2.141 -3.877 1 98.62 99 GLU A O 1
ATOM 760 N N . GLY A 1 100 ? -11.398 0.652 -5.52 1 98.31 100 GLY A N 1
ATOM 761 C CA . GLY A 1 100 ? -12.758 0.146 -5.551 1 98.31 100 GLY A CA 1
ATOM 762 C C . GLY A 1 100 ? -12.898 -1.226 -4.918 1 98.31 100 GLY A C 1
ATOM 763 O O . GLY A 1 100 ? -12.18 -1.557 -3.975 1 98.31 100 GLY A O 1
ATOM 764 N N . GLU A 1 101 ? -13.891 -1.945 -5.383 1 97.94 101 GLU A N 1
ATOM 765 C CA . GLU A 1 101 ? -14.148 -3.279 -4.848 1 97.94 101 GLU A CA 1
ATOM 766 C C . GLU A 1 101 ? -13 -4.234 -5.188 1 97.94 101 GLU A C 1
ATOM 768 O O . GLU A 1 101 ? -12.359 -4.094 -6.23 1 97.94 101 GLU A O 1
ATOM 773 N N . ARG A 1 102 ? -12.836 -5.156 -4.324 1 98.75 102 ARG A N 1
ATOM 774 C CA . ARG A 1 102 ? -11.805 -6.156 -4.574 1 98.75 102 ARG A CA 1
ATOM 775 C C . ARG A 1 102 ? -12.203 -7.086 -5.715 1 98.75 102 ARG A C 1
ATOM 777 O O . ARG A 1 102 ? -13.32 -7.613 -5.73 1 98.75 102 ARG A O 1
ATOM 784 N N . LYS A 1 103 ? -11.305 -7.328 -6.633 1 98.81 103 LYS A N 1
ATOM 785 C CA . LYS A 1 103 ? -11.523 -8.242 -7.746 1 98.81 103 LYS A CA 1
ATOM 786 C C . LYS A 1 103 ? -11.031 -9.648 -7.41 1 98.81 103 LYS A C 1
ATOM 788 O O . LYS A 1 103 ? -11.719 -10.633 -7.676 1 98.81 103 LYS A O 1
ATOM 793 N N . LEU A 1 104 ? -9.891 -9.766 -6.816 1 98.81 104 LEU A N 1
ATOM 794 C CA . LEU A 1 104 ? -9.352 -11.055 -6.426 1 98.81 104 LEU A CA 1
ATOM 795 C C . LEU A 1 104 ? -8.156 -10.883 -5.484 1 98.81 104 LEU A C 1
ATOM 797 O O . LEU A 1 104 ? -7.605 -9.789 -5.371 1 98.81 104 LEU A O 1
ATOM 801 N N . VAL A 1 105 ? -7.848 -11.914 -4.758 1 98.88 105 VAL A N 1
ATOM 802 C CA . VAL A 1 105 ? -6.621 -12.055 -3.984 1 98.88 105 VAL A CA 1
ATOM 803 C C . VAL A 1 105 ? -5.742 -13.148 -4.59 1 98.88 105 VAL A C 1
ATOM 805 O O . VAL A 1 105 ? -6.121 -14.32 -4.598 1 98.88 105 VAL A O 1
ATOM 808 N N . GLY A 1 106 ? -4.621 -12.773 -5.176 1 98.81 106 GLY A N 1
ATOM 809 C CA . GLY A 1 106 ? -3.623 -13.727 -5.637 1 98.81 106 GLY A CA 1
ATOM 810 C C . GLY A 1 106 ? -2.594 -14.078 -4.578 1 98.81 106 GLY A C 1
ATOM 811 O O . GLY A 1 106 ? -2.211 -13.219 -3.773 1 98.81 106 GLY A O 1
ATOM 812 N N . VAL A 1 107 ? -2.16 -15.305 -4.59 1 98.94 107 VAL A N 1
ATOM 813 C CA . VAL A 1 107 ? -1.217 -15.766 -3.578 1 98.94 107 VAL A CA 1
ATOM 814 C C . VAL A 1 107 ? -0.094 -16.562 -4.242 1 98.94 107 VAL A C 1
ATOM 816 O O . VAL A 1 107 ? -0.347 -17.391 -5.113 1 98.94 107 VAL A O 1
ATOM 819 N N . MET A 1 108 ? 1.069 -16.234 -3.949 1 98.88 108 MET A N 1
ATOM 820 C CA . MET A 1 108 ? 2.266 -17.016 -4.219 1 98.88 108 MET A CA 1
ATOM 821 C C . MET A 1 108 ? 2.93 -17.453 -2.916 1 98.88 108 MET A C 1
ATOM 823 O O . MET A 1 108 ? 3.209 -16.641 -2.047 1 98.88 108 MET A O 1
ATOM 827 N N . VAL A 1 109 ? 3.154 -18.75 -2.715 1 98.88 109 VAL A N 1
ATOM 828 C CA . VAL A 1 109 ? 3.758 -19.25 -1.483 1 98.88 109 VAL A CA 1
ATOM 829 C C . VAL A 1 109 ? 4.918 -20.188 -1.816 1 98.88 109 VAL A C 1
ATOM 831 O O . VAL A 1 109 ? 4.789 -21.062 -2.672 1 98.88 109 VAL A O 1
ATOM 834 N N . LYS A 1 110 ? 5.988 -19.969 -1.165 1 98.75 110 LYS A N 1
ATOM 835 C CA . LYS A 1 110 ? 7.184 -20.781 -1.39 1 98.75 110 LYS A CA 1
ATOM 836 C C . LYS A 1 110 ? 7.074 -22.125 -0.687 1 98.75 110 LYS A C 1
ATOM 838 O O . LYS A 1 110 ? 6.738 -22.188 0.498 1 98.75 110 LYS A O 1
ATOM 843 N N . GLY A 1 111 ? 7.23 -23.141 -1.327 1 98.12 111 GLY A N 1
ATOM 844 C CA . GLY A 1 111 ? 7.371 -24.531 -0.928 1 98.12 111 GLY A CA 1
ATOM 845 C C . GLY A 1 111 ? 8.148 -25.359 -1.931 1 98.12 111 GLY A C 1
ATOM 846 O O . GLY A 1 111 ? 7.555 -26.016 -2.789 1 98.12 111 GLY A O 1
ATOM 847 N N . ALA A 1 112 ? 9.453 -25.391 -1.761 1 96.56 112 ALA A N 1
ATOM 848 C CA . ALA A 1 112 ? 10.359 -25.875 -2.795 1 96.56 112 ALA A CA 1
ATOM 849 C C . ALA A 1 112 ? 10.031 -27.328 -3.164 1 96.56 112 ALA A C 1
ATOM 851 O O . ALA A 1 112 ? 10.008 -27.688 -4.344 1 96.56 112 ALA A O 1
ATOM 852 N N . GLU A 1 113 ? 9.758 -28.141 -2.184 1 96.31 113 GLU A N 1
ATOM 853 C CA . GLU A 1 113 ? 9.453 -29.547 -2.461 1 96.31 113 GLU A CA 1
ATOM 854 C C . GLU A 1 113 ? 7.98 -29.719 -2.838 1 96.31 113 GLU A C 1
ATOM 856 O O . GLU A 1 113 ? 7.66 -30.406 -3.812 1 96.31 113 GLU A O 1
ATOM 861 N N . THR A 1 114 ? 7.145 -29.062 -2.094 1 96.44 114 THR A N 1
ATOM 862 C CA . THR A 1 114 ? 5.703 -29.172 -2.285 1 96.44 114 THR A CA 1
ATOM 863 C C . THR A 1 114 ? 5.305 -28.734 -3.689 1 96.44 114 THR A C 1
ATOM 865 O O . THR A 1 114 ? 4.422 -29.344 -4.309 1 96.44 114 THR A O 1
ATOM 868 N N . TYR A 1 115 ? 5.914 -27.672 -4.18 1 97.69 115 TYR A N 1
ATOM 869 C CA . TYR A 1 115 ? 5.531 -27.078 -5.453 1 97.69 115 TYR A CA 1
ATOM 870 C C . TYR A 1 115 ? 6.668 -27.172 -6.465 1 97.69 115 TYR A C 1
ATOM 872 O O . TYR A 1 115 ? 6.953 -26.203 -7.176 1 97.69 115 TYR A O 1
ATOM 880 N N . ARG A 1 116 ? 7.324 -28.25 -6.531 1 96.44 116 ARG A N 1
ATOM 881 C CA . ARG A 1 116 ? 8.5 -28.453 -7.367 1 96.44 116 ARG A CA 1
ATOM 882 C C . ARG A 1 116 ? 8.18 -28.234 -8.836 1 96.44 116 ARG A C 1
ATOM 884 O O . ARG A 1 116 ? 9.016 -27.75 -9.602 1 96.44 116 ARG A O 1
ATOM 891 N N . GLU A 1 117 ? 6.945 -28.453 -9.273 1 95.75 117 GLU A N 1
ATOM 892 C CA . GLU A 1 117 ? 6.566 -28.391 -10.68 1 95.75 117 GLU A CA 1
ATOM 893 C C . GLU A 1 117 ? 6.406 -26.953 -11.156 1 95.75 117 GLU A C 1
ATOM 895 O O . GLU A 1 117 ? 6.348 -26.703 -12.367 1 95.75 117 GLU A O 1
ATOM 900 N N . THR A 1 118 ? 6.32 -26.047 -10.234 1 97.94 118 THR A N 1
ATOM 901 C CA . THR A 1 118 ? 6.148 -24.641 -10.562 1 97.94 118 THR A CA 1
ATOM 902 C C . THR A 1 118 ? 7.27 -23.797 -9.953 1 97.94 118 THR A C 1
ATOM 904 O O . THR A 1 118 ? 7.012 -22.75 -9.352 1 97.94 118 THR A O 1
ATOM 907 N N . GLY A 1 119 ? 8.492 -24.359 -10.07 1 97.56 119 GLY A N 1
ATOM 908 C CA . GLY A 1 119 ? 9.664 -23.609 -9.641 1 97.56 119 GLY A CA 1
ATOM 909 C C . GLY A 1 119 ? 9.75 -23.453 -8.141 1 97.56 119 GLY A C 1
ATOM 910 O O . GLY A 1 119 ? 10.461 -22.578 -7.641 1 97.56 119 GLY A O 1
ATOM 911 N N . GLY A 1 120 ? 8.969 -24.234 -7.379 1 98.06 120 GLY A N 1
ATOM 912 C CA . GLY A 1 120 ? 9.016 -24.172 -5.93 1 98.06 120 GLY A CA 1
ATOM 913 C C . GLY A 1 120 ? 8.016 -23.188 -5.34 1 98.06 120 GLY A C 1
ATOM 914 O O . GLY A 1 120 ? 8.086 -22.859 -4.156 1 98.06 120 GLY A O 1
ATOM 915 N N . TRP A 1 121 ? 7.133 -22.688 -6.18 1 98.62 121 TRP A N 1
ATOM 916 C CA . TRP A 1 121 ? 6.113 -21.75 -5.738 1 98.62 121 TRP A CA 1
ATOM 917 C C . TRP A 1 121 ? 4.715 -22.297 -6.004 1 98.62 121 TRP A C 1
ATOM 919 O O . TRP A 1 121 ? 4.43 -22.781 -7.098 1 98.62 121 TRP A O 1
ATOM 929 N N . GLY A 1 122 ? 3.861 -22.266 -4.93 1 98.62 122 GLY A N 1
ATOM 930 C CA . GLY A 1 122 ? 2.434 -22.453 -5.133 1 98.62 122 GLY A CA 1
ATOM 931 C C . GLY A 1 122 ? 1.713 -21.188 -5.527 1 98.62 122 GLY A C 1
ATOM 932 O O . GLY A 1 122 ? 2.068 -20.094 -5.07 1 98.62 122 GLY A O 1
ATOM 933 N N . PHE A 1 123 ? 0.708 -21.344 -6.355 1 98.62 123 PHE A N 1
ATOM 934 C CA . PHE A 1 123 ? -0.074 -20.219 -6.844 1 98.62 123 PHE A CA 1
ATOM 935 C C . PHE A 1 123 ? -1.564 -20.453 -6.645 1 98.62 123 PHE A C 1
ATOM 937 O O . PHE A 1 123 ? -2.049 -21.578 -6.852 1 98.62 123 PHE A O 1
ATOM 944 N N . GLU A 1 124 ? -2.236 -19.453 -6.211 1 98.56 124 GLU A N 1
ATOM 945 C CA . GLU A 1 124 ? -3.691 -19.516 -6.086 1 98.56 124 GLU A CA 1
ATOM 946 C C . GLU A 1 124 ? -4.316 -18.125 -6.242 1 98.56 124 GLU A C 1
ATOM 948 O O . GLU A 1 124 ? -3.627 -17.109 -6.117 1 98.56 124 GLU A O 1
ATOM 953 N N . GLY A 1 125 ? -5.508 -18.047 -6.637 1 98.56 125 GLY A N 1
ATOM 954 C CA . GLY A 1 125 ? -6.367 -16.875 -6.605 1 98.56 125 GLY A CA 1
ATOM 955 C C . GLY A 1 125 ? -7.691 -17.125 -5.91 1 98.56 125 GLY A C 1
ATOM 956 O O . GLY A 1 125 ? -8.242 -18.219 -5.992 1 98.56 125 GLY A O 1
ATOM 957 N N . PHE A 1 126 ? -8.172 -16.188 -5.246 1 98.88 126 PHE A N 1
ATOM 958 C CA . PHE A 1 126 ? -9.492 -16.219 -4.613 1 98.88 126 PHE A CA 1
ATOM 959 C C . PHE A 1 126 ? -10.359 -15.086 -5.129 1 98.88 126 PHE A C 1
ATOM 961 O O . PHE A 1 126 ? -9.914 -13.938 -5.199 1 98.88 126 PHE A O 1
ATOM 968 N N . ALA A 1 127 ? -11.594 -15.352 -5.473 1 98.75 127 ALA A N 1
ATOM 969 C CA . ALA A 1 127 ? -12.469 -14.398 -6.148 1 98.75 127 ALA A CA 1
ATOM 970 C C . ALA A 1 127 ? -12.992 -13.352 -5.172 1 98.75 127 ALA A C 1
ATOM 972 O O . ALA A 1 127 ? -13.539 -13.695 -4.117 1 98.75 127 ALA A O 1
ATOM 973 N N . GLY A 1 128 ? -12.859 -12.086 -5.59 1 98.12 128 GLY A N 1
ATOM 974 C CA . GLY A 1 128 ? -13.406 -11.008 -4.773 1 98.12 128 GLY A CA 1
ATOM 975 C C . GLY A 1 128 ? -12.953 -11.07 -3.326 1 98.12 128 GLY A C 1
ATOM 976 O O . GLY A 1 128 ? -11.758 -11.148 -3.047 1 98.12 128 GLY A O 1
ATOM 977 N N . ASP A 1 129 ? -13.93 -11.102 -2.457 1 97.81 129 ASP A N 1
ATOM 978 C CA . ASP A 1 129 ? -13.648 -11.148 -1.025 1 97.81 129 ASP A CA 1
ATOM 979 C C . ASP A 1 129 ? -13.773 -12.578 -0.496 1 97.81 129 ASP A C 1
ATOM 981 O O . ASP A 1 129 ? -13.734 -12.805 0.716 1 97.81 129 ASP A O 1
ATOM 985 N N . SER A 1 130 ? -13.898 -13.562 -1.44 1 98.25 130 SER A N 1
ATOM 986 C CA . SER A 1 130 ? -14.055 -14.953 -1.012 1 98.25 130 SER A CA 1
ATOM 987 C C . SER A 1 130 ? -12.75 -15.516 -0.468 1 98.25 130 SER A C 1
ATOM 989 O O . SER A 1 130 ? -11.68 -15.258 -1.016 1 98.25 130 SER A O 1
ATOM 991 N N . ARG A 1 131 ? -12.93 -16.375 0.481 1 97.38 131 ARG A N 1
ATOM 992 C CA . ARG A 1 131 ? -11.781 -17.047 1.065 1 97.38 131 ARG A CA 1
ATOM 993 C C . ARG A 1 131 ? -11.664 -18.484 0.549 1 97.38 131 ARG A C 1
ATOM 995 O O . ARG A 1 131 ? -10.68 -19.172 0.821 1 97.38 131 ARG A O 1
ATOM 1002 N N . ASP A 1 132 ? -12.75 -18.891 -0.24 1 96.62 132 ASP A N 1
ATOM 1003 C CA . ASP A 1 132 ? -12.773 -20.297 -0.61 1 96.62 132 ASP A CA 1
ATOM 1004 C C . ASP A 1 132 ? -13.125 -20.469 -2.086 1 96.62 132 ASP A C 1
ATOM 1006 O O . ASP A 1 132 ? -13.047 -21.578 -2.621 1 96.62 132 ASP A O 1
ATOM 1010 N N . GLN A 1 133 ? -13.562 -19.422 -2.807 1 98.19 133 GLN A N 1
ATOM 1011 C CA . GLN A 1 133 ? -13.766 -19.516 -4.246 1 98.19 133 GLN A CA 1
ATOM 1012 C C . GLN A 1 133 ? -12.445 -19.391 -5 1 98.19 133 GLN A C 1
ATOM 1014 O O . GLN A 1 133 ? -12.008 -18.281 -5.309 1 98.19 133 GLN A O 1
ATOM 1019 N N . ARG A 1 134 ? -11.961 -20.453 -5.363 1 98.19 134 ARG A N 1
ATOM 1020 C CA . ARG A 1 134 ? -10.641 -20.578 -5.969 1 98.19 134 ARG A CA 1
ATOM 1021 C C . ARG A 1 134 ? -10.703 -20.328 -7.473 1 98.19 134 ARG A C 1
ATOM 1023 O O . ARG A 1 134 ? -11.648 -20.734 -8.141 1 98.19 134 ARG A O 1
ATOM 1030 N N . LEU A 1 135 ? -9.664 -19.719 -7.973 1 98.12 135 LEU A N 1
ATOM 1031 C CA . LEU A 1 135 ? -9.672 -19.297 -9.367 1 98.12 135 LEU A CA 1
ATOM 1032 C C . LEU A 1 135 ? -8.672 -20.109 -10.18 1 98.12 135 LEU A C 1
ATOM 1034 O O . LEU A 1 135 ? -8.711 -20.109 -11.414 1 98.12 135 LEU A O 1
ATOM 1038 N N . VAL A 1 136 ? -7.758 -20.781 -9.492 1 96.81 136 VAL A N 1
ATOM 1039 C CA . VAL A 1 136 ? -6.727 -21.562 -10.172 1 96.81 136 VAL A CA 1
ATOM 1040 C C . VAL A 1 136 ? -7.148 -23.031 -10.242 1 96.81 136 VAL A C 1
ATOM 1042 O O . VAL A 1 136 ? -7.48 -23.641 -9.219 1 96.81 136 VAL A O 1
ATOM 1045 N N . SER A 1 137 ? -7.117 -23.609 -11.438 1 95.25 137 SER A N 1
ATOM 1046 C CA . SER A 1 137 ? -7.574 -24.984 -11.602 1 95.25 137 SER A CA 1
ATOM 1047 C C . SER A 1 137 ? -6.512 -25.844 -12.289 1 95.25 137 SER A C 1
ATOM 1049 O O . SER A 1 137 ? -6.703 -27.047 -12.484 1 95.25 137 SER A O 1
ATOM 1051 N N . ASP A 1 138 ? -5.371 -25.297 -12.641 1 95.88 138 ASP A N 1
ATOM 1052 C CA . ASP A 1 138 ? -4.359 -26.016 -13.406 1 95.88 138 ASP A CA 1
ATOM 1053 C C . ASP A 1 138 ? -3.105 -26.266 -12.562 1 95.88 138 ASP A C 1
ATOM 1055 O O . ASP A 1 138 ? -2.004 -26.375 -13.109 1 95.88 138 ASP A O 1
ATOM 1059 N N . GLY A 1 139 ? -3.326 -26.188 -11.234 1 93.25 139 GLY A N 1
ATOM 1060 C CA . GLY A 1 139 ? -2.205 -26.438 -10.344 1 93.25 139 GLY A CA 1
ATOM 1061 C C . GLY A 1 139 ? -1.21 -25.281 -10.305 1 93.25 139 GLY A C 1
ATOM 1062 O O . GLY A 1 139 ? -0.077 -25.453 -9.852 1 93.25 139 GLY A O 1
ATOM 1063 N N . GLY A 1 140 ? -1.571 -24.141 -10.898 1 96.31 140 GLY A N 1
ATOM 1064 C CA . GLY A 1 140 ? -0.714 -22.969 -10.852 1 96.31 140 GLY A CA 1
ATOM 1065 C C . GLY A 1 140 ? 0.147 -22.812 -12.086 1 96.31 140 GLY A C 1
ATOM 1066 O O . GLY A 1 140 ? 0.939 -21.875 -12.188 1 96.31 140 GLY A O 1
ATOM 1067 N N . GLN A 1 141 ? -0.01 -23.672 -13.062 1 96.81 141 GLN A N 1
ATOM 1068 C CA . GLN A 1 141 ? 0.845 -23.656 -14.242 1 96.81 141 GLN A CA 1
ATOM 1069 C C . GLN A 1 141 ? 0.659 -22.375 -15.055 1 96.81 141 GLN A C 1
ATOM 1071 O O . GLN A 1 141 ? 1.62 -21.844 -15.609 1 96.81 141 GLN A O 1
ATOM 1076 N N . GLY A 1 142 ? -0.587 -21.938 -15.172 1 96.88 142 GLY A N 1
ATOM 1077 C CA . GLY A 1 142 ? -0.841 -20.688 -15.875 1 96.88 142 GLY A CA 1
ATOM 1078 C C . GLY A 1 142 ? -0.17 -19.5 -15.234 1 96.88 142 GLY A C 1
ATOM 1079 O O . GLY A 1 142 ? 0.369 -18.625 -15.93 1 96.88 142 GLY A O 1
ATOM 1080 N N . CYS A 1 143 ? -0.184 -19.422 -13.898 1 97.94 143 CYS A N 1
ATOM 1081 C CA . CYS A 1 143 ? 0.497 -18.359 -13.172 1 97.94 143 CYS A CA 1
ATOM 1082 C C . CYS A 1 143 ? 2.006 -18.453 -13.359 1 97.94 143 CYS A C 1
ATOM 1084 O O . CYS A 1 143 ? 2.662 -17.453 -13.664 1 97.94 143 CYS A O 1
ATOM 1086 N N . PHE A 1 144 ? 2.549 -19.656 -13.234 1 98.5 144 PHE A N 1
ATOM 1087 C CA . PHE A 1 144 ? 3.982 -19.906 -13.297 1 98.5 144 PHE A CA 1
ATOM 1088 C C . PHE A 1 144 ? 4.527 -19.562 -14.68 1 98.5 144 PHE A C 1
ATOM 1090 O O . PHE A 1 144 ? 5.652 -19.062 -14.805 1 98.5 144 PHE A O 1
ATOM 1097 N N . ALA A 1 145 ? 3.783 -19.766 -15.727 1 98.06 145 ALA A N 1
ATOM 1098 C CA . ALA A 1 145 ? 4.23 -19.516 -17.094 1 98.06 145 ALA A CA 1
ATOM 1099 C C . ALA A 1 145 ? 4.688 -18.078 -17.281 1 98.06 145 ALA A C 1
ATOM 1101 O O . ALA A 1 145 ? 5.691 -17.812 -17.953 1 98.06 145 ALA A O 1
ATOM 1102 N N . CYS A 1 146 ? 4.023 -17.172 -16.688 1 97.62 146 CYS A N 1
ATOM 1103 C CA . CYS A 1 146 ? 4.418 -15.766 -16.781 1 97.62 146 CYS A CA 1
ATOM 1104 C C . CYS A 1 146 ? 5.586 -15.453 -15.859 1 97.62 146 CYS A C 1
ATOM 1106 O O . CYS A 1 146 ? 6.488 -14.695 -16.219 1 97.62 146 CYS A O 1
ATOM 1108 N N . HIS A 1 147 ? 5.602 -16.078 -14.68 1 98.25 147 HIS A N 1
ATOM 1109 C CA . HIS A 1 147 ? 6.621 -15.797 -13.68 1 98.25 147 HIS A CA 1
ATOM 1110 C C . HIS A 1 147 ? 7.965 -16.391 -14.07 1 98.25 147 HIS A C 1
ATOM 1112 O O . HIS A 1 147 ? 9.008 -15.984 -13.555 1 98.25 147 HIS A O 1
ATOM 1118 N N . GLN A 1 148 ? 7.969 -17.203 -15.016 1 98.31 148 GLN A N 1
ATOM 1119 C CA . GLN A 1 148 ? 9.195 -17.828 -15.484 1 98.31 148 GLN A CA 1
ATOM 1120 C C . GLN A 1 148 ? 10.172 -16.797 -16.047 1 98.31 148 G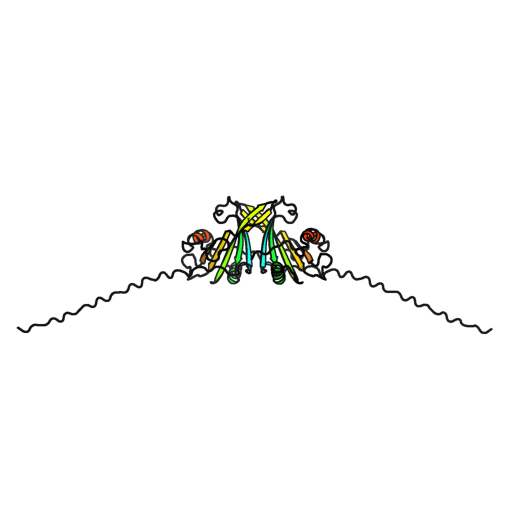LN A C 1
ATOM 1122 O O . GLN A 1 148 ? 11.383 -17 -16 1 98.31 148 GLN A O 1
ATOM 1127 N N . SER A 1 149 ? 9.656 -15.711 -16.531 1 97.56 149 SER A N 1
ATOM 1128 C CA . SER A 1 149 ? 10.516 -14.672 -17.078 1 97.56 149 SER A CA 1
ATOM 1129 C C . SER A 1 149 ? 11.383 -14.047 -16 1 97.56 149 SER A C 1
ATOM 1131 O O . SER A 1 149 ? 12.344 -13.328 -16.297 1 97.56 149 SER A O 1
ATOM 1133 N N . GLN A 1 150 ? 11.039 -14.297 -14.742 1 98.19 150 GLN A N 1
ATOM 1134 C CA . GLN A 1 150 ? 11.789 -13.758 -13.617 1 98.19 150 GLN A CA 1
ATOM 1135 C C . GLN A 1 150 ? 12.609 -14.852 -12.93 1 98.19 150 GLN A C 1
ATOM 1137 O O . GLN A 1 150 ? 12.789 -14.828 -11.711 1 98.19 150 GLN A O 1
ATOM 1142 N N . ALA A 1 151 ? 13.109 -15.844 -13.617 1 97.56 151 ALA A N 1
ATOM 1143 C CA . ALA A 1 151 ? 13.844 -16.969 -13.039 1 97.56 151 ALA A CA 1
ATOM 1144 C C . ALA A 1 151 ? 15.07 -16.484 -12.266 1 97.56 151 ALA A C 1
ATOM 1146 O O . ALA A 1 151 ? 15.43 -17.047 -11.234 1 97.56 151 ALA A O 1
ATOM 1147 N N . ASP A 1 152 ? 15.734 -15.391 -12.648 1 96.75 152 ASP A N 1
ATOM 1148 C CA . ASP A 1 152 ? 16.938 -14.867 -12.016 1 96.75 152 ASP A CA 1
ATOM 1149 C C . ASP A 1 152 ? 16.625 -14.25 -10.648 1 96.75 152 ASP A C 1
ATOM 1151 O O . ASP A 1 152 ? 17.531 -14.016 -9.852 1 96.75 152 ASP A O 1
ATOM 1155 N N . SER A 1 153 ? 15.406 -13.961 -10.453 1 97.06 153 SER A N 1
ATOM 1156 C CA . SER A 1 153 ? 14.969 -13.422 -9.172 1 97.06 153 SER A CA 1
ATOM 1157 C C . SER A 1 153 ? 14 -14.375 -8.484 1 97.06 153 SER A C 1
ATOM 1159 O O . SER A 1 153 ? 13.047 -13.938 -7.824 1 97.06 153 SER A O 1
ATOM 1161 N N . ASP A 1 154 ? 14.203 -15.617 -8.742 1 98.19 154 ASP A N 1
ATOM 1162 C CA . ASP A 1 154 ? 13.406 -16.688 -8.148 1 98.19 154 ASP A CA 1
ATOM 1163 C C . ASP A 1 154 ? 11.922 -16.516 -8.469 1 98.19 154 ASP A C 1
ATOM 1165 O O . ASP A 1 154 ? 11.07 -16.672 -7.598 1 98.19 154 ASP A O 1
ATOM 1169 N N . TYR A 1 155 ? 11.602 -16.031 -9.664 1 98.5 155 TYR A N 1
ATOM 1170 C CA . TYR A 1 155 ? 10.266 -15.969 -10.258 1 98.5 155 TYR A CA 1
ATOM 1171 C C . TYR A 1 155 ? 9.438 -14.859 -9.617 1 98.5 155 TYR A C 1
ATOM 1173 O O . TYR A 1 155 ? 8.211 -14.836 -9.75 1 98.5 155 TYR A O 1
ATOM 1181 N N . VAL A 1 156 ? 10.102 -13.945 -8.852 1 98.69 156 VAL A N 1
ATOM 1182 C CA . VAL A 1 156 ? 9.43 -12.844 -8.172 1 98.69 156 VAL A CA 1
ATOM 1183 C C . VAL A 1 156 ? 9.609 -11.562 -8.977 1 98.69 156 VAL A C 1
ATOM 1185 O O . VAL A 1 156 ? 10.734 -11.141 -9.25 1 98.69 156 VAL A O 1
ATOM 1188 N N . PHE A 1 157 ? 8.477 -10.922 -9.328 1 97.88 157 PHE A N 1
ATOM 1189 C CA . PHE A 1 157 ? 8.484 -9.664 -10.07 1 97.88 157 PHE A CA 1
ATOM 1190 C C . PHE A 1 157 ? 8.773 -8.484 -9.148 1 97.88 157 PHE A C 1
ATOM 1192 O O . PHE A 1 157 ? 9.367 -7.492 -9.562 1 97.88 157 PHE A O 1
ATOM 1199 N N . THR A 1 158 ? 8.383 -8.594 -7.887 1 97.88 158 THR A N 1
ATOM 1200 C CA . THR A 1 158 ? 8.352 -7.488 -6.934 1 97.88 158 THR A CA 1
ATOM 1201 C C . THR A 1 158 ? 9.766 -7.117 -6.492 1 97.88 158 THR A C 1
ATOM 1203 O O . THR A 1 158 ? 10.586 -7.996 -6.215 1 97.88 158 THR A O 1
ATOM 1206 N N . ARG A 1 159 ? 9.969 -5.832 -6.457 1 95.19 159 ARG A N 1
ATOM 1207 C CA . ARG A 1 159 ? 11.18 -5.289 -5.844 1 95.19 159 ARG A CA 1
ATOM 1208 C C . ARG A 1 159 ? 10.836 -4.418 -4.641 1 95.19 159 ARG A C 1
ATOM 1210 O O . ARG A 1 159 ? 9.852 -3.68 -4.66 1 95.19 159 ARG A O 1
ATOM 1217 N N . TRP A 1 160 ? 11.711 -4.527 -3.646 1 94.5 160 TRP A N 1
ATOM 1218 C CA . TRP A 1 160 ? 11.484 -3.803 -2.4 1 94.5 160 TRP A CA 1
ATOM 1219 C C . TRP A 1 160 ? 12.047 -2.389 -2.484 1 94.5 160 TRP A C 1
ATOM 1221 O O . TRP A 1 160 ? 13.195 -2.193 -2.896 1 94.5 160 TRP A O 1
ATOM 1231 N N . ARG A 1 161 ? 11.242 -1.426 -2.168 1 88.88 161 ARG A N 1
ATOM 1232 C CA . ARG A 1 161 ? 11.703 -0.068 -1.888 1 88.88 161 ARG A CA 1
ATOM 1233 C C . ARG A 1 161 ? 11.781 0.183 -0.386 1 88.88 161 ARG A C 1
ATOM 1235 O O . ARG A 1 161 ? 10.766 0.142 0.311 1 88.88 161 ARG A O 1
ATOM 1242 N N . PRO A 1 162 ? 12.938 0.424 0.104 1 83.31 162 PRO A N 1
ATOM 1243 C CA . PRO A 1 162 ? 13.047 0.642 1.548 1 83.31 162 PRO A CA 1
ATOM 1244 C C . PRO A 1 162 ? 12.344 1.916 2.01 1 83.31 162 PRO A C 1
ATOM 1246 O O . PRO A 1 162 ? 12.211 2.867 1.235 1 83.31 162 PRO A O 1
ATOM 1249 N N . MET B 1 1 ? 15.273 73.938 67.875 1 38.88 1 MET B N 1
ATOM 1250 C CA . MET B 1 1 ? 14.898 73.688 66.5 1 38.88 1 MET B CA 1
ATOM 1251 C C . MET B 1 1 ? 15.172 72.188 66.188 1 38.88 1 MET B C 1
ATOM 1253 O O . MET B 1 1 ? 16.312 71.812 65.938 1 38.88 1 MET B O 1
ATOM 1257 N N . THR B 1 2 ? 14.516 71.25 66.938 1 49.59 2 THR B N 1
ATOM 1258 C CA . THR B 1 2 ? 14.633 69.812 66.812 1 49.59 2 THR B CA 1
ATOM 1259 C C . THR B 1 2 ? 14.258 69.375 65.438 1 49.59 2 THR B C 1
ATOM 1261 O O . THR B 1 2 ? 13.172 69.688 64.938 1 49.59 2 THR B O 1
ATOM 1264 N N . ARG B 1 3 ? 15.32 69.125 64.562 1 53.72 3 ARG B N 1
ATOM 1265 C CA . ARG B 1 3 ? 15.227 68.625 63.219 1 53.72 3 ARG B CA 1
ATOM 1266 C C . ARG B 1 3 ? 14.484 67.312 63.188 1 53.72 3 ARG B C 1
ATOM 1268 O O . ARG B 1 3 ? 14.906 66.312 63.844 1 53.72 3 ARG B O 1
ATOM 1275 N N . THR B 1 4 ? 13.133 67.312 63.031 1 54.47 4 THR B N 1
ATOM 1276 C CA . THR B 1 4 ? 12.312 66.125 62.75 1 54.47 4 THR B CA 1
ATOM 1277 C C . THR B 1 4 ? 12.805 65.375 61.531 1 54.47 4 THR B C 1
ATOM 1279 O O . THR B 1 4 ? 12.82 65.938 60.406 1 54.47 4 THR B O 1
ATOM 1282 N N . GLN B 1 5 ? 13.789 64.5 61.625 1 53.12 5 GLN B N 1
ATOM 1283 C CA . GLN B 1 5 ? 14.266 63.625 60.531 1 53.12 5 GLN B CA 1
ATOM 1284 C C . GLN B 1 5 ? 13.141 62.781 59.969 1 53.12 5 GLN B C 1
ATOM 1286 O O . GLN B 1 5 ? 12.406 62.125 60.719 1 53.12 5 GLN B O 1
ATOM 1291 N N . PHE B 1 6 ? 12.375 63.25 59 1 52.41 6 PHE B N 1
ATOM 1292 C CA . PHE B 1 6 ? 11.383 62.438 58.281 1 52.41 6 PHE B CA 1
ATOM 1293 C C . PHE B 1 6 ? 12.039 61.219 57.656 1 52.41 6 PHE B C 1
ATOM 1295 O O . PHE B 1 6 ? 13.055 61.344 56.969 1 52.41 6 PHE B O 1
ATOM 1302 N N . PRO B 1 7 ? 11.867 60.031 58.219 1 54.47 7 PRO B N 1
ATOM 1303 C CA . PRO B 1 7 ? 12.438 58.812 57.594 1 54.47 7 PRO B CA 1
ATOM 1304 C C . PRO B 1 7 ? 11.953 58.625 56.156 1 54.47 7 PRO B C 1
ATOM 1306 O O . PRO B 1 7 ? 10.812 58.969 55.812 1 54.47 7 PRO B O 1
ATOM 1309 N N . PHE B 1 8 ? 12.758 58.812 55.094 1 55.38 8 PHE B N 1
ATOM 1310 C CA . PHE B 1 8 ? 12.508 58.531 53.688 1 55.38 8 PHE B CA 1
ATOM 1311 C C . PHE B 1 8 ? 12.109 57.062 53.5 1 55.38 8 PHE B C 1
ATOM 1313 O O . PHE B 1 8 ? 12.906 56.156 53.812 1 55.38 8 PHE B O 1
ATOM 1320 N N . LEU B 1 9 ? 10.844 56.75 53.656 1 51 9 LEU B N 1
ATOM 1321 C CA . LEU B 1 9 ? 10.383 55.375 53.312 1 51 9 LEU B CA 1
ATOM 1322 C C . LEU B 1 9 ? 10.609 55.094 51.844 1 51 9 LEU B C 1
ATOM 1324 O O . LEU B 1 9 ? 10.086 55.781 50.969 1 51 9 LEU B O 1
ATOM 1328 N N . ALA B 1 10 ? 11.742 54.531 51.469 1 56.5 10 ALA B N 1
ATOM 1329 C CA . ALA B 1 10 ? 12.031 54.031 50.125 1 56.5 10 ALA B CA 1
ATOM 1330 C C . ALA B 1 10 ? 10.969 53.062 49.656 1 56.5 10 ALA B C 1
ATOM 1332 O O . ALA B 1 10 ? 10.703 52.062 50.312 1 56.5 10 ALA B O 1
ATOM 1333 N N . SER B 1 11 ? 9.945 53.5 48.906 1 56.25 11 SER B N 1
ATOM 1334 C CA . SER B 1 11 ? 8.961 52.625 48.281 1 56.25 11 SER B CA 1
ATOM 1335 C C . SER B 1 11 ? 9.617 51.594 47.344 1 56.25 11 SER B C 1
ATOM 1337 O O . SER B 1 11 ? 10.328 51.969 46.406 1 56.25 11 SER B O 1
ATOM 1339 N N . ALA B 1 12 ? 9.945 50.375 47.781 1 56.06 12 ALA B N 1
ATOM 1340 C CA . ALA B 1 12 ? 10.43 49.312 46.906 1 56.06 12 ALA B CA 1
ATOM 1341 C C . ALA B 1 12 ? 9.398 48.938 45.844 1 56.06 12 ALA B C 1
ATOM 1343 O O . ALA B 1 12 ? 8.297 48.5 46.188 1 56.06 12 ALA B O 1
ATOM 1344 N N . ALA B 1 13 ? 9.398 49.594 44.688 1 57.06 13 ALA B N 1
ATOM 1345 C CA . ALA B 1 13 ? 8.578 49.188 43.531 1 57.06 13 ALA B CA 1
ATOM 1346 C C . ALA B 1 13 ? 8.789 47.719 43.219 1 57.06 13 ALA B C 1
ATOM 1348 O O . ALA B 1 13 ? 9.914 47.281 42.938 1 57.06 13 ALA B O 1
ATOM 1349 N N . LEU B 1 14 ? 7.969 46.75 43.656 1 58.41 14 LEU B N 1
ATOM 1350 C CA . LEU B 1 14 ? 7.984 45.344 43.281 1 58.41 14 LEU B CA 1
ATOM 1351 C C . LEU B 1 14 ? 7.793 45.188 41.781 1 58.41 14 LEU B C 1
ATOM 1353 O O . LEU B 1 14 ? 6.746 45.531 41.219 1 58.41 14 LEU B O 1
ATOM 1357 N N . ALA B 1 15 ? 8.836 45.094 40.969 1 58.56 15 ALA B N 1
ATOM 1358 C CA . ALA B 1 15 ? 8.742 44.781 39.531 1 58.56 15 ALA B CA 1
ATOM 1359 C C . ALA B 1 15 ? 7.973 43.469 39.312 1 58.56 15 ALA B C 1
ATOM 1361 O O . ALA B 1 15 ? 8.352 42.438 39.844 1 58.56 15 ALA B O 1
ATOM 1362 N N . ALA B 1 16 ? 6.648 43.5 38.969 1 58.69 16 ALA B N 1
ATOM 1363 C CA . ALA B 1 16 ? 5.898 42.312 38.562 1 58.69 16 ALA B CA 1
ATOM 1364 C C . ALA B 1 16 ? 6.543 41.656 37.344 1 58.69 16 ALA B C 1
ATOM 1366 O O . ALA B 1 16 ? 6.629 42.25 36.281 1 58.69 16 ALA B O 1
ATOM 1367 N N . LEU B 1 17 ? 7.453 40.719 37.531 1 59.38 17 LEU B N 1
ATOM 1368 C CA . LEU B 1 17 ? 7.918 39.906 36.406 1 59.38 17 LEU B CA 1
ATOM 1369 C C . LEU B 1 17 ? 6.738 39.312 35.625 1 59.38 17 LEU B C 1
ATOM 1371 O O . LEU B 1 17 ? 5.992 38.5 36.156 1 59.38 17 LEU B O 1
ATOM 1375 N N . VAL B 1 18 ? 6.168 40.062 34.625 1 58.44 18 VAL B N 1
ATOM 1376 C CA . VAL B 1 18 ? 5.215 39.469 33.719 1 58.44 18 VAL B CA 1
ATOM 1377 C C . VAL B 1 18 ? 5.809 38.188 33.125 1 58.44 18 VAL B C 1
ATOM 1379 O O . VAL B 1 18 ? 6.793 38.25 32.375 1 58.44 18 VAL B O 1
ATOM 1382 N N . ALA B 1 19 ? 5.605 36.969 33.656 1 56.66 19 ALA B N 1
ATOM 1383 C CA . ALA B 1 19 ? 5.945 35.719 33 1 56.66 19 ALA B CA 1
ATOM 1384 C C . ALA B 1 19 ? 5.387 35.688 31.562 1 56.66 19 ALA B C 1
ATOM 1386 O O . ALA B 1 19 ? 4.172 35.688 31.375 1 56.66 19 ALA B O 1
ATOM 1387 N N . VAL B 1 20 ? 6.043 36.188 30.562 1 53.59 20 VAL B N 1
ATOM 1388 C CA . VAL B 1 20 ? 5.652 35.875 29.203 1 53.59 20 VAL B CA 1
ATOM 1389 C C . VAL B 1 20 ? 5.441 34.344 29.047 1 53.59 20 VAL B C 1
ATOM 1391 O O . VAL B 1 20 ? 6.328 33.562 29.375 1 53.59 20 VAL B O 1
ATOM 1394 N N . PRO B 1 21 ? 4.211 33.938 28.922 1 49.69 21 PRO B N 1
ATOM 1395 C CA . PRO B 1 21 ? 4.125 32.5 28.641 1 49.69 21 PRO B CA 1
ATOM 1396 C C . PRO B 1 21 ? 5.113 32.062 27.562 1 49.69 21 PRO B C 1
ATOM 1398 O O . PRO B 1 21 ? 5.215 32.688 26.5 1 49.69 21 PRO B O 1
ATOM 1401 N N . LEU B 1 22 ? 6.281 31.578 27.875 1 47.25 22 LEU B N 1
ATOM 1402 C CA . LEU B 1 22 ? 7.035 30.906 26.828 1 47.25 22 LEU B CA 1
ATOM 1403 C C . LEU B 1 22 ? 6.098 30.172 25.875 1 47.25 22 LEU B C 1
ATOM 1405 O O . LEU B 1 22 ? 5.297 29.328 26.297 1 47.25 22 LEU B O 1
ATOM 1409 N N . GLY B 1 23 ? 5.68 30.75 24.891 1 46.19 23 GLY B N 1
ATOM 1410 C CA . GLY B 1 23 ? 4.965 29.969 23.875 1 46.19 23 GLY B CA 1
ATOM 1411 C C . GLY B 1 23 ? 5.469 28.547 23.766 1 46.19 23 GLY B C 1
ATOM 1412 O O . GLY B 1 23 ? 6.652 28.312 23.5 1 46.19 23 GLY B O 1
ATOM 1413 N N . VAL B 1 24 ? 5.105 27.656 24.609 1 46.44 24 VAL B N 1
ATOM 1414 C CA . VAL B 1 24 ? 5.395 26.234 24.484 1 46.44 24 VAL B CA 1
ATOM 1415 C C . VAL B 1 24 ? 5.375 25.828 23.016 1 46.44 24 VAL B C 1
ATOM 1417 O O . VAL B 1 24 ? 4.324 25.859 22.375 1 46.44 24 VAL B O 1
ATOM 1420 N N . PHE B 1 25 ? 6.383 26.312 22.203 1 54.25 25 PHE B N 1
ATOM 1421 C CA . PHE B 1 25 ? 6.484 25.812 20.844 1 54.25 25 PHE B CA 1
ATOM 1422 C C . PHE B 1 25 ? 6.309 24.297 20.812 1 54.25 25 PHE B C 1
ATOM 1424 O O . PHE B 1 25 ? 6.875 23.578 21.641 1 54.25 25 PHE B O 1
ATOM 1431 N N . ALA B 1 26 ? 5.066 23.828 20.297 1 65.81 26 ALA B N 1
ATOM 1432 C CA . ALA B 1 26 ? 4.758 22.406 20.172 1 65.81 26 ALA B CA 1
ATOM 1433 C C . ALA B 1 26 ? 5.961 21.641 19.641 1 65.81 26 ALA B C 1
ATOM 1435 O O . ALA B 1 26 ? 6.746 22.156 18.844 1 65.81 26 ALA B O 1
ATOM 1436 N N . GLU B 1 27 ? 6.418 20.594 20.281 1 82.44 27 GLU B N 1
ATOM 1437 C CA . GLU B 1 27 ? 7.461 19.672 19.844 1 82.44 27 GLU B CA 1
ATOM 1438 C C . GLU B 1 27 ? 7.34 19.359 18.359 1 82.44 27 GLU B C 1
ATOM 1440 O O . GLU B 1 27 ? 6.238 19.141 17.844 1 82.44 27 GLU B O 1
ATOM 1445 N N . PRO B 1 28 ? 8.453 19.609 17.656 1 93.25 28 PRO B N 1
ATOM 1446 C CA . PRO B 1 28 ? 8.406 19.328 16.234 1 93.25 28 PRO B CA 1
ATOM 1447 C C . PRO B 1 28 ? 8.031 17.875 15.93 1 93.25 28 PRO B C 1
ATOM 1449 O O . PRO B 1 28 ? 8.391 16.969 16.688 1 93.25 28 PRO B O 1
ATOM 1452 N N . VAL B 1 29 ? 7.262 17.656 14.93 1 97.88 29 VAL B N 1
ATOM 1453 C CA . VAL B 1 29 ? 6.875 16.328 14.484 1 97.88 29 VAL B CA 1
ATOM 1454 C C . VAL B 1 29 ? 8.109 15.562 13.984 1 97.88 29 VAL B C 1
ATOM 1456 O O . VAL B 1 29 ? 8.844 16.062 13.125 1 97.88 29 VAL B O 1
ATOM 1459 N N . ALA B 1 30 ? 8.352 14.445 14.516 1 97.62 30 ALA B N 1
ATOM 1460 C CA . ALA B 1 30 ? 9.523 13.648 14.18 1 97.62 30 ALA B CA 1
ATOM 1461 C C . ALA B 1 30 ? 9.328 12.922 12.844 1 97.62 30 ALA B C 1
ATOM 1463 O O . ALA B 1 30 ? 8.195 12.625 12.461 1 97.62 30 ALA B O 1
ATOM 1464 N N . TYR B 1 31 ? 10.508 12.688 12.102 1 98.62 31 TYR B N 1
ATOM 1465 C CA . TYR B 1 31 ? 10.461 11.766 10.969 1 98.62 31 TYR B CA 1
ATOM 1466 C C . TYR B 1 31 ? 9.977 10.391 11.398 1 98.62 31 TYR B C 1
ATOM 1468 O O . TYR B 1 31 ? 10.398 9.875 12.438 1 98.62 31 TYR B O 1
ATOM 1476 N N . PRO B 1 32 ? 9.078 9.758 10.633 1 98.69 32 PRO B N 1
ATOM 1477 C CA . PRO B 1 32 ? 8.477 8.484 11.039 1 98.69 32 PRO B CA 1
ATOM 1478 C C . PRO B 1 32 ? 9.352 7.281 10.688 1 98.69 32 PRO B C 1
ATOM 1480 O O . PRO B 1 32 ? 9.031 6.527 9.766 1 98.69 32 PRO B O 1
ATOM 1483 N N . GLU B 1 33 ? 10.32 7.051 11.539 1 97.88 33 GLU B N 1
ATOM 1484 C CA . GLU B 1 33 ? 11.258 5.965 11.289 1 97.88 33 GLU B CA 1
ATOM 1485 C C . GLU B 1 33 ? 10.539 4.629 11.156 1 97.88 33 GLU B C 1
ATOM 1487 O O . GLU B 1 33 ? 9.656 4.309 11.953 1 97.88 33 GLU B O 1
ATOM 1492 N N . GLY B 1 34 ? 10.875 3.869 10.094 1 97.06 34 GLY B N 1
ATOM 1493 C CA . GLY B 1 34 ? 10.414 2.5 9.938 1 97.06 34 GLY B CA 1
ATOM 1494 C C . GLY B 1 34 ? 8.984 2.402 9.453 1 97.06 34 GLY B C 1
ATOM 1495 O O . GLY B 1 34 ? 8.383 1.325 9.469 1 97.06 34 GLY B O 1
ATOM 1496 N N . TYR B 1 35 ? 8.383 3.477 8.961 1 98.44 35 TYR B N 1
ATOM 1497 C CA . TYR B 1 35 ? 6.957 3.488 8.648 1 98.44 35 TYR B CA 1
ATOM 1498 C C . TYR B 1 35 ? 6.637 2.506 7.527 1 98.44 35 TYR B C 1
ATOM 1500 O O . TYR B 1 35 ? 5.488 2.074 7.383 1 98.44 35 TYR B O 1
ATOM 1508 N N . ARG B 1 36 ? 7.617 2.084 6.742 1 97.56 36 ARG B N 1
ATOM 1509 C CA . ARG B 1 36 ? 7.391 1.125 5.664 1 97.56 36 ARG B CA 1
ATOM 1510 C C . ARG B 1 36 ? 7.078 -0.26 6.223 1 97.56 36 ARG B C 1
ATOM 1512 O O . ARG B 1 36 ? 6.648 -1.149 5.484 1 97.56 36 ARG B O 1
ATOM 1519 N N . HIS B 1 37 ? 7.234 -0.438 7.523 1 96.81 37 HIS B N 1
ATOM 1520 C CA . HIS B 1 37 ? 6.898 -1.701 8.172 1 96.81 37 HIS B CA 1
ATOM 1521 C C . HIS B 1 37 ? 5.578 -1.602 8.922 1 96.81 37 HIS B C 1
ATOM 1523 O O . HIS B 1 37 ? 5.168 -2.551 9.602 1 96.81 37 HIS B O 1
ATOM 1529 N N . TRP B 1 38 ? 4.957 -0.439 8.867 1 98.38 38 TRP B N 1
ATOM 1530 C CA . TRP B 1 38 ? 3.658 -0.251 9.508 1 98.38 38 TRP B CA 1
ATOM 1531 C C . TRP B 1 38 ? 2.531 -0.77 8.625 1 98.38 38 TRP B C 1
ATOM 1533 O O . TRP B 1 38 ? 2.781 -1.446 7.621 1 98.38 38 TRP B O 1
ATOM 1543 N N . HIS B 1 39 ? 1.286 -0.571 9.039 1 98.25 39 HIS B N 1
ATOM 1544 C CA . HIS B 1 39 ? 0.12 -1.048 8.305 1 98.25 39 HIS B CA 1
ATOM 1545 C C . HIS B 1 39 ? -0.196 -0.14 7.125 1 98.25 39 HIS B C 1
ATOM 1547 O O . HIS B 1 39 ? -0.302 1.079 7.281 1 98.25 39 HIS B O 1
ATOM 1553 N N . HIS B 1 40 ? -0.264 -0.692 5.926 1 98.75 40 HIS B N 1
ATOM 1554 C CA . HIS B 1 40 ? -0.741 0.037 4.754 1 98.75 40 HIS B CA 1
ATOM 1555 C C . HIS B 1 40 ? -2.26 0.173 4.773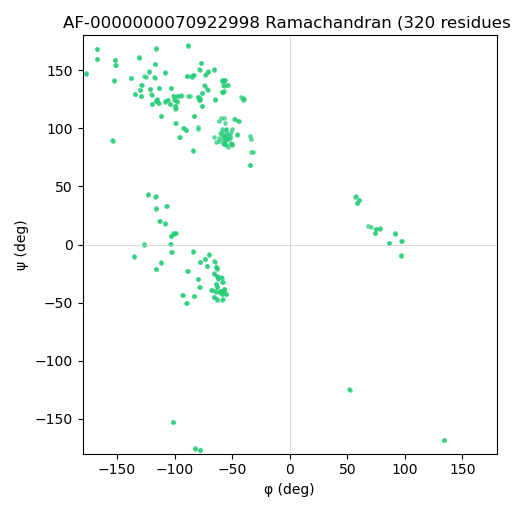 1 98.75 40 HIS B C 1
ATOM 1557 O O . HIS B 1 40 ? -2.979 -0.83 4.777 1 98.75 40 HIS B O 1
ATOM 1563 N N . ALA B 1 41 ? -2.734 1.397 4.793 1 98.69 41 ALA B N 1
ATOM 1564 C CA . ALA B 1 41 ? -4.176 1.624 4.891 1 98.69 41 ALA B CA 1
ATOM 1565 C C . ALA B 1 41 ? -4.816 1.688 3.508 1 98.69 41 ALA B C 1
ATOM 1567 O O . ALA B 1 41 ? -5.809 1.006 3.246 1 98.69 41 ALA B O 1
ATOM 1568 N N . LYS B 1 42 ? -4.273 2.494 2.609 1 98.31 42 LYS B N 1
ATOM 1569 C CA . LYS B 1 42 ? -4.809 2.688 1.265 1 98.31 42 LYS B CA 1
ATOM 1570 C C . LYS B 1 42 ? -3.812 3.426 0.376 1 98.31 42 LYS B C 1
ATOM 1572 O O . LYS B 1 42 ? -2.803 3.941 0.861 1 98.31 42 LYS B O 1
ATOM 1577 N N . SER B 1 43 ? -4.098 3.43 -0.888 1 98.81 43 SER B N 1
ATOM 1578 C CA . SER B 1 43 ? -3.363 4.234 -1.859 1 98.81 43 SER B CA 1
ATOM 1579 C C . SER B 1 43 ? -4.312 5.031 -2.748 1 98.81 43 SER B C 1
ATOM 1581 O O . SER B 1 43 ? -5.508 4.746 -2.801 1 98.81 43 SER B O 1
ATOM 1583 N N . MET B 1 44 ? -3.816 5.984 -3.326 1 98.69 44 MET B N 1
ATOM 1584 C CA . MET B 1 44 ? -4.539 6.844 -4.262 1 98.69 44 MET B CA 1
ATOM 1585 C C . MET B 1 44 ? -3.588 7.461 -5.281 1 98.69 44 MET B C 1
ATOM 1587 O O . MET B 1 44 ? -2.436 7.758 -4.957 1 98.69 44 MET B O 1
ATOM 1591 N N . VAL B 1 45 ? -4.02 7.559 -6.496 1 98.88 45 VAL B N 1
ATOM 1592 C CA . VAL B 1 45 ? -3.305 8.344 -7.5 1 98.88 45 VAL B CA 1
ATOM 1593 C C . VAL B 1 45 ? -3.992 9.695 -7.688 1 98.88 45 VAL B C 1
ATOM 1595 O O . VAL B 1 45 ? -5.211 9.758 -7.875 1 98.88 45 VAL B O 1
ATOM 1598 N N . ILE B 1 46 ? -3.221 10.75 -7.582 1 98.81 46 ILE B N 1
ATOM 1599 C CA . ILE B 1 46 ? -3.688 12.102 -7.887 1 98.81 46 ILE B CA 1
ATOM 1600 C C . ILE B 1 46 ? -3.049 12.586 -9.188 1 98.81 46 ILE B C 1
ATOM 1602 O O . ILE B 1 46 ? -1.822 12.625 -9.305 1 98.81 46 ILE B O 1
ATOM 1606 N N . HIS B 1 47 ? -3.9 12.953 -10.148 1 98.38 47 HIS B N 1
ATOM 1607 C CA . HIS B 1 47 ? -3.414 13.406 -11.445 1 98.38 47 HIS B CA 1
ATOM 1608 C C . HIS B 1 47 ? -3.158 14.914 -11.445 1 98.38 47 HIS B C 1
ATOM 1610 O O . HIS B 1 47 ? -3.521 15.609 -10.492 1 98.38 47 HIS B O 1
ATOM 1616 N N . ASP B 1 48 ? -2.533 15.422 -12.531 1 97.69 48 ASP B N 1
ATOM 1617 C CA . ASP B 1 48 ? -2.1 16.812 -12.625 1 97.69 48 ASP B CA 1
ATOM 1618 C C . ASP B 1 48 ? -3.297 17.766 -12.641 1 97.69 48 ASP B C 1
ATOM 1620 O O . ASP B 1 48 ? -3.193 18.906 -12.195 1 97.69 48 ASP B O 1
ATOM 1624 N N . GLY B 1 49 ? -4.398 17.297 -13.055 1 97.69 49 GLY B N 1
ATOM 1625 C CA . GLY B 1 49 ? -5.57 18.156 -13.148 1 97.69 49 GLY B CA 1
ATOM 1626 C C . GLY B 1 49 ? -6.324 18.281 -11.836 1 97.69 49 GLY B C 1
ATOM 1627 O O . GLY B 1 49 ? -7.27 19.062 -11.734 1 97.69 49 GLY B O 1
ATOM 1628 N N . HIS B 1 50 ? -5.949 17.547 -10.828 1 98.12 50 HIS B N 1
ATOM 1629 C CA . HIS B 1 50 ? -6.605 17.562 -9.523 1 98.12 50 HIS B CA 1
ATOM 1630 C C . HIS B 1 50 ? -6.332 18.859 -8.789 1 98.12 50 HIS B C 1
ATOM 1632 O O . HIS B 1 50 ? -5.219 19.406 -8.852 1 98.12 50 HIS B O 1
ATOM 1638 N N . PRO B 1 51 ? -7.289 19.297 -7.977 1 96.75 51 PRO B N 1
ATOM 1639 C CA . PRO B 1 51 ? -7.062 20.547 -7.238 1 96.75 51 PRO B CA 1
ATOM 1640 C C . PRO B 1 51 ? -5.898 20.453 -6.258 1 96.75 51 PRO B C 1
ATOM 1642 O O . PRO B 1 51 ? -5.309 21.469 -5.891 1 96.75 51 PRO B O 1
ATOM 1645 N N . LEU B 1 52 ? -5.516 19.234 -5.867 1 96.62 52 LEU B N 1
ATOM 1646 C CA . LEU B 1 52 ? -4.461 19.031 -4.879 1 96.62 52 LEU B CA 1
ATOM 1647 C C . LEU B 1 52 ? -3.145 18.672 -5.555 1 96.62 52 LEU B C 1
ATOM 1649 O O . LEU B 1 52 ? -2.184 18.281 -4.883 1 96.62 52 LEU B O 1
ATOM 1653 N N . ALA B 1 53 ? -3.059 18.766 -6.836 1 97.94 53 ALA B N 1
ATOM 1654 C CA . ALA B 1 53 ? -1.921 18.25 -7.598 1 97.94 53 ALA B CA 1
ATOM 1655 C C . ALA B 1 53 ? -0.616 18.875 -7.117 1 97.94 53 ALA B C 1
ATOM 1657 O O . ALA B 1 53 ? 0.412 18.203 -7.031 1 97.94 53 ALA B O 1
ATOM 1658 N N . ASP B 1 54 ? -0.768 20.156 -6.84 1 95.5 54 ASP B N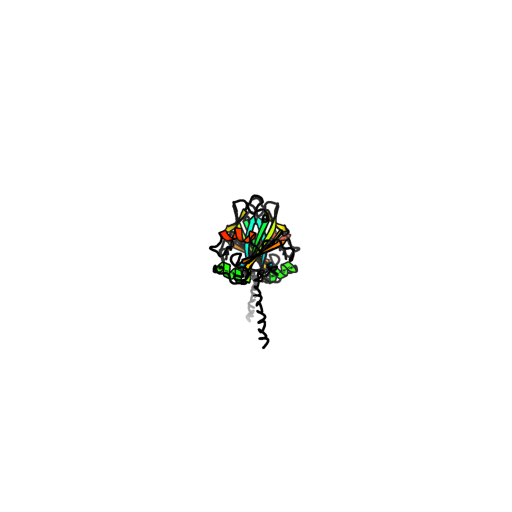 1
ATOM 1659 C CA . ASP B 1 54 ? 0.407 20.828 -6.301 1 95.5 54 ASP B CA 1
ATOM 1660 C C . ASP B 1 54 ? 0.329 20.938 -4.781 1 95.5 54 ASP B C 1
ATOM 1662 O O . ASP B 1 54 ? -0.493 21.688 -4.25 1 95.5 54 ASP B O 1
ATOM 1666 N N . PRO B 1 55 ? 1.074 20.141 -4.07 1 96.38 55 PRO B N 1
ATOM 1667 C CA . PRO B 1 55 ? 2.217 19.328 -4.516 1 96.38 55 PRO B CA 1
ATOM 1668 C C . PRO B 1 55 ? 1.907 17.844 -4.555 1 96.38 55 PRO B C 1
ATOM 1670 O O . PRO B 1 55 ? 2.824 17.016 -4.598 1 96.38 55 PRO B O 1
ATOM 1673 N N . PHE B 1 56 ? 0.673 17.422 -4.562 1 98.31 56 PHE B N 1
ATOM 1674 C CA . PHE B 1 56 ? 0.351 16.062 -4.148 1 98.31 56 PHE B CA 1
ATOM 1675 C C . PHE B 1 56 ? 0.079 15.172 -5.359 1 98.31 56 PHE B C 1
ATOM 1677 O O . PHE B 1 56 ? -0.331 14.016 -5.211 1 98.31 56 PHE B O 1
ATOM 1684 N N . ALA B 1 57 ? 0.32 15.68 -6.648 1 98.81 57 ALA B N 1
ATOM 1685 C CA . ALA B 1 57 ? 0.222 14.766 -7.781 1 98.81 57 ALA B CA 1
ATOM 1686 C C . ALA B 1 57 ? 1.2 13.602 -7.637 1 98.81 57 ALA B C 1
ATOM 1688 O O . ALA B 1 57 ? 2.34 13.797 -7.207 1 98.81 57 ALA B O 1
ATOM 1689 N N . GLY B 1 58 ? 0.734 12.43 -8.031 1 98.88 58 GLY B N 1
ATOM 1690 C CA . GLY B 1 58 ? 1.509 11.211 -7.887 1 98.88 58 GLY B CA 1
ATOM 1691 C C . GLY B 1 58 ? 0.705 10.055 -7.312 1 98.88 58 GLY B C 1
ATOM 1692 O O . GLY B 1 58 ? -0.527 10.086 -7.324 1 98.88 58 GLY B O 1
ATOM 1693 N N . ILE B 1 59 ? 1.37 8.969 -6.918 1 98.94 59 ILE B N 1
ATOM 1694 C CA . ILE B 1 59 ? 0.774 7.855 -6.191 1 98.94 59 ILE B CA 1
ATOM 1695 C C . ILE B 1 59 ? 1.222 7.895 -4.73 1 98.94 59 ILE B C 1
ATOM 1697 O O . ILE B 1 59 ? 2.41 8.047 -4.445 1 98.94 59 ILE B O 1
ATOM 1701 N N . HIS B 1 60 ? 0.231 7.918 -3.828 1 98.88 60 HIS B N 1
ATOM 1702 C CA . HIS B 1 60 ? 0.63 7.938 -2.426 1 98.88 60 HIS B CA 1
ATOM 1703 C C . HIS B 1 60 ? 0.037 6.75 -1.669 1 98.88 60 HIS B C 1
ATOM 1705 O O . HIS B 1 60 ? -1.004 6.219 -2.061 1 98.88 60 HIS B O 1
ATOM 1711 N N . HIS B 1 61 ? 0.762 6.344 -0.719 1 98.88 61 HIS B N 1
ATOM 1712 C CA . HIS B 1 61 ? 0.388 5.305 0.232 1 98.88 61 HIS B CA 1
ATOM 1713 C C . HIS B 1 61 ? 0.234 5.871 1.639 1 98.88 61 HIS B C 1
ATOM 1715 O O . HIS B 1 61 ? 1.06 6.672 2.082 1 98.88 61 HIS B O 1
ATOM 1721 N N . ILE B 1 62 ? -0.824 5.461 2.264 1 98.94 62 ILE B N 1
ATOM 1722 C CA . ILE B 1 62 ? -1.008 5.812 3.668 1 98.94 62 ILE B CA 1
ATOM 1723 C C . ILE B 1 62 ? -0.589 4.641 4.551 1 98.94 62 ILE B C 1
ATOM 1725 O O . ILE B 1 62 ? -1.117 3.535 4.422 1 98.94 62 ILE B O 1
ATOM 1729 N N . TYR B 1 63 ? 0.393 4.895 5.383 1 98.88 63 TYR B N 1
ATOM 1730 C CA . TYR B 1 63 ? 0.786 3.953 6.426 1 98.88 63 TYR B CA 1
ATOM 1731 C C . TYR B 1 63 ? 0.388 4.465 7.805 1 98.88 63 TYR B C 1
ATOM 1733 O O . TYR B 1 63 ? 0.399 5.676 8.047 1 98.88 63 TYR B O 1
ATOM 1741 N N . VAL B 1 64 ? 0.073 3.525 8.695 1 98.88 64 VAL B N 1
ATOM 1742 C CA . VAL B 1 64 ? -0.323 3.916 10.039 1 98.88 64 VAL B CA 1
ATOM 1743 C C . VAL B 1 64 ? 0.324 2.984 11.062 1 98.88 64 VAL B C 1
ATOM 1745 O O . VAL B 1 64 ? 0.491 1.79 10.805 1 98.88 64 VAL B O 1
ATOM 1748 N N . ASN B 1 65 ? 0.705 3.553 12.195 1 98.81 65 ASN B N 1
ATOM 1749 C CA . ASN B 1 65 ? 1.193 2.705 13.273 1 98.81 65 ASN B CA 1
ATOM 1750 C C . ASN B 1 65 ? 0.045 2.027 14.016 1 98.81 65 ASN B C 1
ATOM 1752 O O . ASN B 1 65 ? -1.12 2.191 13.648 1 98.81 65 ASN B O 1
ATOM 1756 N N . ASP B 1 66 ? 0.386 1.277 15.07 1 98.5 66 ASP B N 1
ATOM 1757 C CA . ASP B 1 66 ? -0.606 0.444 15.742 1 98.5 66 ASP B CA 1
ATOM 1758 C C . ASP B 1 66 ? -1.716 1.298 16.359 1 98.5 66 ASP B C 1
ATOM 1760 O O . ASP B 1 66 ? -2.9 1.028 16.141 1 98.5 66 ASP B O 1
ATOM 1764 N N . PRO B 1 67 ? -1.394 2.383 17.094 1 98.81 67 PRO B N 1
ATOM 1765 C CA . PRO B 1 67 ? -2.482 3.18 17.656 1 98.81 67 PRO B CA 1
ATOM 1766 C C . PRO B 1 67 ? -3.367 3.822 16.594 1 98.81 67 PRO B C 1
ATOM 1768 O O . PRO B 1 67 ? -4.578 3.939 16.781 1 98.81 67 PRO B O 1
ATOM 1771 N N . ALA B 1 68 ? -2.795 4.242 15.531 1 98.81 68 ALA B N 1
ATOM 1772 C CA . ALA B 1 68 ? -3.588 4.832 14.453 1 98.81 68 ALA B CA 1
ATOM 1773 C C . ALA B 1 68 ? -4.48 3.787 13.797 1 98.81 68 ALA B C 1
ATOM 1775 O O . ALA B 1 68 ? -5.602 4.094 13.375 1 98.81 68 ALA B O 1
ATOM 1776 N N . LEU B 1 69 ? -3.947 2.574 13.625 1 98.62 69 LEU B N 1
ATOM 1777 C CA . LEU B 1 69 ? -4.789 1.507 13.094 1 98.62 69 LEU B CA 1
ATOM 1778 C C . LEU B 1 69 ? -6.004 1.278 13.992 1 98.62 69 LEU B C 1
ATOM 1780 O O . LEU B 1 69 ? -7.125 1.135 13.5 1 98.62 69 LEU B O 1
ATOM 1784 N N . GLU B 1 70 ? -5.746 1.189 15.273 1 98.12 70 GLU B N 1
ATOM 1785 C CA . GLU B 1 70 ? -6.855 1.071 16.203 1 98.12 70 GLU B CA 1
ATOM 1786 C C . GLU B 1 70 ? -7.848 2.219 16.031 1 98.12 70 GLU B C 1
ATOM 1788 O O . GLU B 1 70 ? -9.062 2.004 16.047 1 98.12 70 GLU B O 1
ATOM 1793 N N . GLY B 1 71 ? -7.332 3.4 15.875 1 98.31 71 GLY B N 1
ATOM 1794 C CA . GLY B 1 71 ? -8.188 4.555 15.641 1 98.31 71 GLY B CA 1
ATOM 1795 C C . GLY B 1 71 ? -9.023 4.43 14.383 1 98.31 71 GLY B C 1
ATOM 1796 O O . GLY B 1 71 ? -10.195 4.805 14.367 1 98.31 71 GLY B O 1
ATOM 1797 N N . LEU B 1 72 ? -8.391 3.893 13.328 1 98.12 72 LEU B N 1
ATOM 1798 C CA . LEU B 1 72 ? -9.109 3.717 12.07 1 98.12 72 LEU B CA 1
ATOM 1799 C C . LEU B 1 72 ? -10.273 2.754 12.25 1 98.12 72 LEU B C 1
ATOM 1801 O O . LEU B 1 72 ? -11.297 2.875 11.562 1 98.12 72 LEU B O 1
ATOM 1805 N N . GLN B 1 73 ? -10.141 1.875 13.117 1 96 73 GLN B N 1
ATOM 1806 C CA . GLN B 1 73 ? -11.164 0.848 13.32 1 96 73 GLN B CA 1
ATOM 1807 C C . GLN B 1 73 ? -12.219 1.312 14.32 1 96 73 GLN B C 1
ATOM 1809 O O . GLN B 1 73 ? -13.375 0.899 14.242 1 96 73 GLN B O 1
ATOM 1814 N N . THR B 1 74 ? -11.898 2.285 15.219 1 96 74 THR B N 1
ATOM 1815 C CA . THR B 1 74 ? -12.797 2.623 16.328 1 96 74 THR B CA 1
ATOM 1816 C C . THR B 1 74 ? -13.297 4.059 16.188 1 96 74 THR B C 1
ATOM 1818 O O . THR B 1 74 ? -14.281 4.438 16.828 1 96 74 THR B O 1
ATOM 1821 N N . GLY B 1 75 ? -12.609 4.852 15.453 1 95.25 75 GLY B N 1
ATOM 1822 C CA . GLY B 1 75 ? -12.93 6.266 15.344 1 95.25 75 GLY B CA 1
ATOM 1823 C C . GLY B 1 75 ? -12.305 7.109 16.438 1 95.25 75 GLY B C 1
ATOM 1824 O O . GLY B 1 75 ? -12.516 8.32 16.5 1 95.25 75 GLY B O 1
ATOM 1825 N N . ARG B 1 76 ? -11.57 6.496 17.281 1 96.12 76 ARG B N 1
ATOM 1826 C CA . ARG B 1 76 ? -10.898 7.199 18.359 1 96.12 76 ARG B CA 1
ATOM 1827 C C . ARG B 1 76 ? -9.383 7.043 18.266 1 96.12 76 ARG B C 1
ATOM 1829 O O . ARG B 1 76 ? -8.859 5.93 18.328 1 96.12 76 ARG B O 1
ATOM 1836 N N . TYR B 1 77 ? -8.703 8.156 18.156 1 98.56 77 TYR B N 1
ATOM 1837 C CA . TYR B 1 77 ? -7.258 8.133 17.984 1 98.56 77 TYR B CA 1
ATOM 1838 C C . TYR B 1 77 ? -6.547 8.508 19.266 1 98.56 77 TYR B C 1
ATOM 1840 O O . TYR B 1 77 ? -6.758 9.602 19.812 1 98.56 77 TYR B O 1
ATOM 1848 N N . ALA B 1 78 ? -5.727 7.652 19.797 1 98.69 78 ALA B N 1
ATOM 1849 C CA . ALA B 1 78 ? -4.926 7.934 20.984 1 98.69 78 ALA B CA 1
ATOM 1850 C C . ALA B 1 78 ? -3.732 8.82 20.641 1 98.69 78 ALA B C 1
ATOM 1852 O O . ALA B 1 78 ? -3.285 8.859 19.5 1 98.69 78 ALA B O 1
ATOM 1853 N N . ASP B 1 79 ? -3.225 9.547 21.656 1 98.5 79 ASP B N 1
ATOM 1854 C CA . ASP B 1 79 ? -1.954 10.242 21.469 1 98.5 79 ASP B CA 1
ATOM 1855 C C . ASP B 1 79 ? -0.866 9.273 21 1 98.5 79 ASP B C 1
ATOM 1857 O O . ASP B 1 79 ? -0.771 8.148 21.5 1 98.5 79 ASP B O 1
ATOM 1861 N N . GLY B 1 80 ? -0.079 9.688 20.047 1 98.56 80 GLY B N 1
ATOM 1862 C CA . GLY B 1 80 ? 0.952 8.836 19.484 1 98.56 80 GLY B CA 1
ATOM 1863 C C . GLY B 1 80 ? 0.514 8.141 18.203 1 98.56 80 GLY B C 1
ATOM 1864 O O . GLY B 1 80 ? 1.321 7.488 17.531 1 98.56 80 GLY B O 1
ATOM 1865 N N . SER B 1 81 ? -0.798 8.227 17.859 1 98.88 81 SER B N 1
ATOM 1866 C CA . SER B 1 81 ? -1.229 7.773 16.547 1 98.88 81 SER B CA 1
ATOM 1867 C C . SER B 1 81 ? -0.514 8.539 15.438 1 98.88 81 SER B C 1
ATOM 1869 O O . SER B 1 81 ? -0.44 9.766 15.469 1 98.88 81 SER B O 1
ATOM 1871 N N . VAL B 1 82 ? 0.035 7.809 14.453 1 98.94 82 VAL B N 1
ATOM 1872 C CA . VAL B 1 82 ? 0.775 8.453 13.367 1 98.94 82 VAL B CA 1
ATOM 1873 C C . VAL B 1 82 ? 0.259 7.949 12.023 1 98.94 82 VAL B C 1
ATOM 1875 O O . VAL B 1 82 ? 0.095 6.742 11.82 1 98.94 82 VAL B O 1
ATOM 1878 N N . PHE B 1 83 ? -0.091 8.844 11.156 1 98.94 83 PHE B N 1
ATOM 1879 C CA . PHE B 1 83 ? -0.334 8.609 9.734 1 98.94 83 PHE B CA 1
ATOM 1880 C C . PHE B 1 83 ? 0.843 9.094 8.898 1 98.94 83 PHE B C 1
ATOM 1882 O O . PHE B 1 83 ? 1.373 10.18 9.133 1 98.94 83 PHE B O 1
ATOM 1889 N N . VAL B 1 84 ? 1.254 8.289 7.969 1 98.94 84 VAL B N 1
ATOM 1890 C CA . VAL B 1 84 ? 2.291 8.68 7.02 1 98.94 84 VAL B CA 1
ATOM 1891 C C . VAL B 1 84 ? 1.711 8.719 5.609 1 98.94 84 VAL B C 1
ATOM 1893 O O . VAL B 1 84 ? 1.053 7.766 5.176 1 98.94 84 VAL B O 1
ATOM 1896 N N . PHE B 1 85 ? 1.824 9.797 4.992 1 98.94 85 PHE B N 1
ATOM 1897 C CA . PHE B 1 85 ? 1.54 10.039 3.584 1 98.94 85 PHE B CA 1
ATOM 1898 C C . PHE B 1 85 ? 2.812 9.938 2.752 1 98.94 85 PHE B C 1
ATOM 1900 O O . PHE B 1 85 ? 3.578 10.906 2.66 1 98.94 85 PHE B O 1
ATOM 1907 N N . ASP B 1 86 ? 3.084 8.781 2.232 1 98.94 86 ASP B N 1
ATOM 1908 C CA . ASP B 1 86 ? 4.262 8.523 1.412 1 98.94 86 ASP B CA 1
ATOM 1909 C C . ASP B 1 86 ? 3.969 8.766 -0.066 1 98.94 86 ASP B C 1
ATOM 1911 O O . ASP B 1 86 ? 3.352 7.926 -0.728 1 98.94 86 ASP B O 1
ATOM 1915 N N . LEU B 1 87 ? 4.352 9.93 -0.555 1 98.94 87 LEU B N 1
ATOM 1916 C CA . LEU B 1 87 ? 4.016 10.367 -1.908 1 98.94 87 LEU B CA 1
ATOM 1917 C C . LEU B 1 87 ? 5.172 10.094 -2.867 1 98.94 87 LEU B C 1
ATOM 1919 O O . LEU B 1 87 ? 6.281 10.586 -2.662 1 98.94 87 LEU B O 1
ATOM 1923 N N . LEU B 1 88 ? 4.891 9.359 -3.879 1 98.88 88 LEU B N 1
ATOM 1924 C CA . LEU B 1 88 ? 5.82 9.039 -4.953 1 98.88 88 LEU B CA 1
ATOM 1925 C C . LEU B 1 88 ? 5.328 9.602 -6.285 1 98.88 88 LEU B C 1
ATOM 1927 O O . LEU B 1 88 ? 4.137 9.867 -6.449 1 98.88 88 LEU B O 1
ATOM 1931 N N . GLU B 1 89 ? 6.25 9.82 -7.18 1 98.69 89 GLU B N 1
ATOM 1932 C CA . GLU B 1 89 ? 5.84 10.078 -8.555 1 98.69 89 GLU B CA 1
ATOM 1933 C C . GLU B 1 89 ? 5.008 8.922 -9.109 1 98.69 89 GLU B C 1
ATOM 1935 O O . GLU B 1 89 ? 5.273 7.758 -8.805 1 98.69 89 GLU B O 1
ATOM 1940 N N . ALA B 1 90 ? 3.992 9.266 -9.859 1 98.69 90 ALA B N 1
ATOM 1941 C CA . ALA B 1 90 ? 3.248 8.273 -10.633 1 98.69 90 ALA B CA 1
ATOM 1942 C C . ALA B 1 90 ? 3.809 8.133 -12.039 1 98.69 90 ALA B C 1
ATOM 1944 O O . ALA B 1 90 ? 3.5 8.945 -12.922 1 98.69 90 ALA B O 1
ATOM 1945 N N . ASP B 1 91 ? 4.574 7.145 -12.273 1 98.5 91 ASP B N 1
ATOM 1946 C CA . ASP B 1 91 ? 5.168 6.953 -13.594 1 98.5 91 ASP B CA 1
ATOM 1947 C C . ASP B 1 91 ? 4.195 6.246 -14.539 1 98.5 91 ASP B C 1
ATOM 1949 O O . ASP B 1 91 ? 3.91 5.059 -14.367 1 98.5 91 ASP B O 1
ATOM 1953 N N . ALA B 1 92 ? 3.717 6.965 -15.5 1 97.31 92 ALA B N 1
ATOM 1954 C CA . ALA B 1 92 ? 2.771 6.418 -16.469 1 97.31 92 ALA B CA 1
ATOM 1955 C C . ALA B 1 92 ? 3.492 5.914 -17.719 1 97.31 92 ALA B C 1
ATOM 1957 O O . ALA B 1 92 ? 4.363 6.598 -18.25 1 97.31 92 ALA B O 1
ATOM 1958 N N . GLY B 1 93 ? 3.211 4.68 -18.094 1 96.81 93 GLY B N 1
ATOM 1959 C CA . GLY B 1 93 ? 3.752 4.062 -19.281 1 96.81 93 GLY B CA 1
ATOM 1960 C C . GLY B 1 93 ? 3.223 2.66 -19.531 1 96.81 93 GLY B C 1
ATOM 1961 O O . GLY B 1 93 ? 2.883 1.948 -18.578 1 96.81 93 GLY B O 1
ATOM 1962 N N . ASP B 1 94 ? 3.082 2.287 -20.828 1 96.38 94 ASP B N 1
ATOM 1963 C CA . ASP B 1 94 ? 2.699 0.931 -21.203 1 96.38 94 ASP B CA 1
ATOM 1964 C C . ASP B 1 94 ? 1.364 0.541 -20.562 1 96.38 94 ASP B C 1
ATOM 1966 O O . ASP B 1 94 ? 1.222 -0.562 -20.031 1 96.38 94 ASP B O 1
ATOM 1970 N N . GLU B 1 95 ? 0.436 1.466 -20.562 1 98 95 GLU B N 1
ATOM 1971 C CA . GLU B 1 95 ? -0.917 1.235 -20.062 1 98 95 GLU B CA 1
ATOM 1972 C C . GLU B 1 95 ? -0.902 0.83 -18.594 1 98 95 GLU B C 1
ATOM 1974 O O . GLU B 1 95 ? -1.66 -0.05 -18.188 1 98 95 GLU B O 1
ATOM 1979 N N . ALA B 1 96 ? 0.021 1.461 -17.812 1 98.69 96 ALA B N 1
ATOM 1980 C CA . ALA B 1 96 ? 0.119 1.213 -16.375 1 98.69 96 ALA B CA 1
ATOM 1981 C C . ALA B 1 96 ? 0.66 2.438 -15.641 1 98.69 96 ALA B C 1
ATOM 1983 O O . ALA B 1 96 ? 1.182 3.363 -16.266 1 98.69 96 ALA B O 1
ATOM 1984 N N . ILE B 1 97 ? 0.437 2.561 -14.359 1 98.75 97 ILE B N 1
ATOM 1985 C CA . ILE B 1 97 ? 1.08 3.504 -13.453 1 98.75 97 ILE B CA 1
ATOM 1986 C C . ILE B 1 97 ? 1.922 2.746 -12.43 1 98.75 97 ILE B C 1
ATOM 1988 O O . ILE B 1 97 ? 1.42 1.851 -11.75 1 98.75 97 ILE B O 1
ATOM 1992 N N . THR B 1 98 ? 3.191 3.016 -12.367 1 98.44 98 THR B N 1
ATOM 1993 C CA . THR B 1 98 ? 4.098 2.434 -11.383 1 98.44 98 THR B CA 1
ATOM 1994 C C . THR B 1 98 ? 4.668 3.512 -10.469 1 98.44 98 THR B C 1
ATOM 1996 O O . THR B 1 98 ? 4.484 4.707 -10.719 1 98.44 98 THR B O 1
ATOM 1999 N N . GLU B 1 99 ? 5.312 3.096 -9.406 1 98.62 99 GLU B N 1
ATOM 2000 C CA . GLU B 1 99 ? 5.887 4.008 -8.422 1 98.62 99 GLU B CA 1
ATOM 2001 C C . GLU B 1 99 ? 7.223 4.566 -8.898 1 98.62 99 GLU B C 1
ATOM 2003 O O . GLU B 1 99 ? 8.109 3.809 -9.305 1 98.62 99 GLU B O 1
ATOM 2008 N N . GLY B 1 100 ? 7.305 5.887 -8.883 1 98.31 100 GLY B N 1
ATOM 2009 C CA . GLY B 1 100 ? 8.562 6.551 -9.18 1 98.31 100 GLY B CA 1
ATOM 2010 C C . GLY B 1 100 ? 9.289 7.031 -7.941 1 98.31 100 GLY B C 1
ATOM 2011 O O . GLY B 1 100 ? 9.195 6.41 -6.883 1 98.31 100 GLY B O 1
ATOM 2012 N N . GLU B 1 101 ? 10.07 8.062 -8.133 1 97.94 101 GLU B N 1
ATOM 2013 C CA . GLU B 1 101 ? 10.836 8.617 -7.023 1 97.94 101 GLU B CA 1
ATOM 2014 C C . GLU B 1 101 ? 9.914 9.227 -5.969 1 97.94 101 GLU B C 1
ATOM 2016 O O . GLU B 1 101 ? 8.844 9.734 -6.297 1 97.94 101 GLU B O 1
ATOM 2021 N N . ARG B 1 102 ? 10.391 9.188 -4.789 1 98.75 102 ARG B N 1
ATOM 2022 C CA . ARG B 1 102 ? 9.617 9.789 -3.713 1 98.75 102 ARG B CA 1
ATOM 2023 C C . ARG B 1 102 ? 9.625 11.312 -3.814 1 98.75 102 ARG B C 1
ATOM 2025 O O . ARG B 1 102 ? 10.688 11.922 -3.967 1 98.75 102 ARG B O 1
ATOM 2032 N N . LYS B 1 103 ? 8.484 11.93 -3.676 1 98.81 103 LYS B N 1
ATOM 2033 C CA . LYS B 1 103 ? 8.344 13.383 -3.686 1 98.81 103 LYS B CA 1
ATOM 2034 C C . LYS B 1 103 ? 8.398 13.953 -2.27 1 98.81 103 LYS B C 1
ATOM 2036 O O . LYS B 1 103 ? 9.086 14.945 -2.02 1 98.81 103 LYS B O 1
ATOM 2041 N N . LEU B 1 104 ? 7.738 13.344 -1.357 1 98.81 104 LEU B N 1
ATOM 2042 C CA . LEU B 1 104 ? 7.746 13.789 0.031 1 98.81 104 LEU B CA 1
ATOM 2043 C C . LEU B 1 104 ? 7.141 12.734 0.947 1 98.81 104 LEU B C 1
ATOM 2045 O O . LEU B 1 104 ? 6.48 11.805 0.477 1 98.81 104 LEU B O 1
ATOM 2049 N N . VAL B 1 105 ? 7.445 12.82 2.209 1 98.88 105 VAL B N 1
ATOM 2050 C CA . VAL B 1 105 ? 6.793 12.078 3.283 1 98.88 105 VAL B CA 1
ATOM 2051 C C . VAL B 1 105 ? 6 13.031 4.168 1 98.88 105 VAL B C 1
ATOM 2053 O O . VAL B 1 105 ? 6.578 13.898 4.828 1 98.88 105 VAL B O 1
ATOM 2056 N N . GLY B 1 106 ? 4.688 12.961 4.137 1 98.81 106 GLY B N 1
ATOM 2057 C CA . GLY B 1 106 ? 3.83 13.695 5.051 1 98.81 106 GLY B CA 1
ATOM 2058 C C . GLY B 1 106 ? 3.527 12.93 6.328 1 98.81 106 GLY B C 1
ATOM 2059 O O . GLY B 1 106 ? 3.381 11.703 6.305 1 98.81 106 GLY B O 1
ATOM 2060 N N . VAL B 1 107 ? 3.426 13.641 7.414 1 98.94 107 VAL B N 1
ATOM 2061 C CA . VAL B 1 107 ? 3.205 13.008 8.711 1 98.94 107 VAL B CA 1
ATOM 2062 C C . VAL B 1 107 ? 2.111 13.758 9.469 1 98.94 107 VAL B C 1
ATOM 2064 O O . VAL B 1 107 ? 2.1 14.984 9.5 1 98.94 107 VAL B O 1
ATOM 2067 N N . MET B 1 108 ? 1.186 13.062 9.93 1 98.88 108 MET B N 1
ATOM 2068 C CA . MET B 1 108 ? 0.212 13.508 10.922 1 98.88 108 MET B CA 1
ATOM 2069 C C . MET B 1 108 ? 0.357 12.719 12.219 1 98.88 108 MET B C 1
ATOM 2071 O O . MET B 1 108 ? 0.349 11.484 12.203 1 98.88 108 MET B O 1
ATOM 2075 N N . VAL B 1 109 ? 0.541 13.375 13.352 1 98.88 109 VAL B N 1
ATOM 2076 C CA . VAL B 1 109 ? 0.721 12.688 14.625 1 98.88 109 VAL B CA 1
ATOM 2077 C C . VAL B 1 109 ? -0.22 13.273 15.672 1 98.88 109 VAL B C 1
ATOM 2079 O O . VAL B 1 109 ? -0.325 14.5 15.805 1 98.88 109 VAL B O 1
ATOM 2082 N N . LYS B 1 110 ? -0.864 12.43 16.359 1 98.75 110 LYS B N 1
ATOM 2083 C CA . LYS B 1 110 ? -1.81 12.852 17.391 1 98.75 110 LYS B CA 1
ATOM 2084 C C . LYS B 1 110 ? -1.085 13.258 18.672 1 98.75 110 LYS B C 1
ATOM 2086 O O . LYS B 1 110 ? -0.225 12.531 19.156 1 98.75 110 LYS B O 1
ATOM 2091 N N . GLY B 1 111 ? -1.301 14.352 19.141 1 98.12 111 GLY B N 1
ATOM 2092 C CA . GLY B 1 111 ? -0.924 14.945 20.422 1 98.12 111 GLY B CA 1
ATOM 2093 C C . GLY B 1 111 ? -1.872 16.047 20.859 1 98.12 111 GLY B C 1
ATOM 2094 O O . GLY B 1 111 ? -1.623 17.219 20.625 1 98.12 111 GLY B O 1
ATOM 2095 N N . ALA B 1 112 ? -2.906 15.648 21.594 1 96.56 112 ALA B N 1
ATOM 2096 C CA . ALA B 1 112 ? -4.055 16.516 21.844 1 96.56 112 ALA B CA 1
ATOM 2097 C C . ALA B 1 112 ? -3.623 17.812 22.531 1 96.56 112 ALA B C 1
ATOM 2099 O O . ALA B 1 112 ? -4.082 18.891 22.1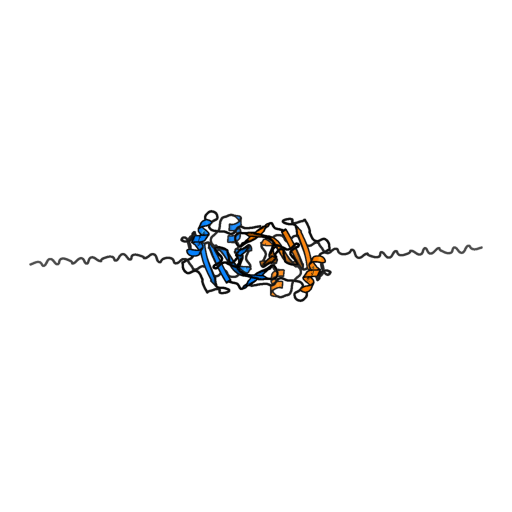72 1 96.56 112 ALA B O 1
ATOM 2100 N N . GLU B 1 113 ? -2.754 17.703 23.484 1 96.31 113 GLU B N 1
ATOM 2101 C CA . GLU B 1 113 ? -2.307 18.906 24.203 1 96.31 113 GLU B CA 1
ATOM 2102 C C . GLU B 1 113 ? -1.193 19.609 23.438 1 96.31 113 GLU B C 1
ATOM 2104 O O . GLU B 1 113 ? -1.229 20.828 23.266 1 96.31 113 GLU B O 1
ATOM 2109 N N . THR B 1 114 ? -0.264 18.844 22.953 1 96.44 114 THR B N 1
ATOM 2110 C CA . THR B 1 114 ? 0.901 19.375 22.266 1 96.44 114 THR B CA 1
ATOM 2111 C C . THR B 1 114 ? 0.479 20.188 21.031 1 96.44 114 THR B C 1
ATOM 2113 O O . THR B 1 114 ? 1.07 21.219 20.719 1 96.44 114 THR B O 1
ATOM 2116 N N . TYR B 1 115 ? -0.509 19.703 20.312 1 97.69 115 TYR B N 1
ATOM 2117 C CA . TYR B 1 115 ? -0.92 20.297 19.047 1 97.69 115 TYR B CA 1
ATOM 2118 C C . TYR B 1 115 ? -2.346 20.828 19.125 1 97.69 115 TYR B C 1
ATOM 2120 O O . TYR B 1 115 ? -3.143 20.641 18.203 1 97.69 115 TYR B O 1
ATOM 2128 N N . ARG B 1 116 ? -2.693 21.438 20.188 1 96.44 116 ARG B N 1
ATOM 2129 C CA . ARG B 1 116 ? -4.047 21.906 20.469 1 96.44 116 ARG B CA 1
ATOM 2130 C C . ARG B 1 116 ? -4.52 22.891 19.391 1 96.44 116 ARG B C 1
ATOM 2132 O O . ARG B 1 116 ? -5.703 22.938 19.062 1 96.44 116 ARG B O 1
ATOM 2139 N N . GLU B 1 117 ? -3.629 23.641 18.734 1 95.69 117 GLU B N 1
ATOM 2140 C CA . GLU B 1 117 ? -3.982 24.688 17.797 1 95.69 117 GLU B CA 1
ATOM 2141 C C . GLU B 1 117 ? -4.395 24.125 16.453 1 95.69 117 GLU B C 1
ATOM 2143 O O . GLU B 1 117 ? -4.969 24.828 15.617 1 95.69 117 GLU B O 1
ATOM 2148 N N . THR B 1 118 ? -4.082 22.875 16.25 1 97.94 118 THR B N 1
ATOM 2149 C CA . THR B 1 118 ? -4.406 22.219 14.984 1 97.94 118 THR B CA 1
ATOM 2150 C C . THR B 1 118 ? -5.258 20.984 15.227 1 97.94 118 THR B C 1
ATOM 2152 O O . THR B 1 118 ? -4.992 19.922 14.656 1 97.94 118 THR B O 1
ATOM 2155 N N . GLY B 1 119 ? -6.242 21.156 16.125 1 97.5 119 GLY B N 1
ATOM 2156 C CA . GLY B 1 119 ? -7.203 20.094 16.375 1 97.5 119 GLY B CA 1
ATOM 2157 C C . GLY B 1 119 ? -6.602 18.875 17.062 1 97.5 119 GLY B C 1
ATOM 2158 O O . GLY B 1 119 ? -7.164 17.781 17.031 1 97.5 119 GLY B O 1
ATOM 2159 N N . GLY B 1 120 ? -5.395 19.031 17.641 1 98.06 120 GLY B N 1
ATOM 2160 C CA . GLY B 1 120 ? -4.758 17.938 18.375 1 98.06 120 GLY B CA 1
ATOM 2161 C C . GLY B 1 120 ? -3.85 17.094 17.5 1 98.06 120 GLY B C 1
ATOM 2162 O O . GLY B 1 120 ? -3.418 16.016 17.906 1 98.06 120 GLY B O 1
ATOM 2163 N N . TRP B 1 121 ? -3.623 17.562 16.281 1 98.62 121 TRP B N 1
ATOM 2164 C CA . TRP B 1 121 ? -2.754 16.844 15.352 1 98.62 121 TRP B CA 1
ATOM 2165 C C . TRP B 1 121 ? -1.566 17.719 14.945 1 98.62 121 TRP B C 1
ATOM 2167 O O . TRP B 1 121 ? -1.734 18.891 14.602 1 98.62 121 TRP B O 1
ATOM 2177 N N . GLY B 1 122 ? -0.323 17.125 15.086 1 98.56 122 GLY B N 1
ATOM 2178 C CA . GLY B 1 122 ? 0.839 17.719 14.438 1 98.56 122 GLY B CA 1
ATOM 2179 C C . GLY B 1 122 ? 0.983 17.328 12.984 1 98.56 122 GLY B C 1
ATOM 2180 O O . GLY B 1 122 ? 0.651 16.203 12.609 1 98.56 122 GLY B O 1
ATOM 2181 N N . PHE B 1 123 ? 1.477 18.25 12.203 1 98.62 123 PHE B N 1
ATOM 2182 C CA . PHE B 1 123 ? 1.66 18.031 10.773 1 98.62 123 PHE B CA 1
ATOM 2183 C C . PHE B 1 123 ? 3.08 18.391 10.352 1 98.62 123 PHE B C 1
ATOM 2185 O O . PHE B 1 123 ? 3.643 19.375 10.812 1 98.62 123 PHE B O 1
ATOM 2192 N N . GLU B 1 124 ? 3.646 17.562 9.531 1 98.56 124 GLU B N 1
ATOM 2193 C CA . GLU B 1 124 ? 4.957 17.844 8.953 1 98.56 124 GLU B CA 1
ATOM 2194 C C . GLU B 1 124 ? 5.109 17.188 7.582 1 98.56 124 GLU B C 1
ATOM 2196 O O . GLU B 1 124 ? 4.355 16.281 7.238 1 98.56 124 G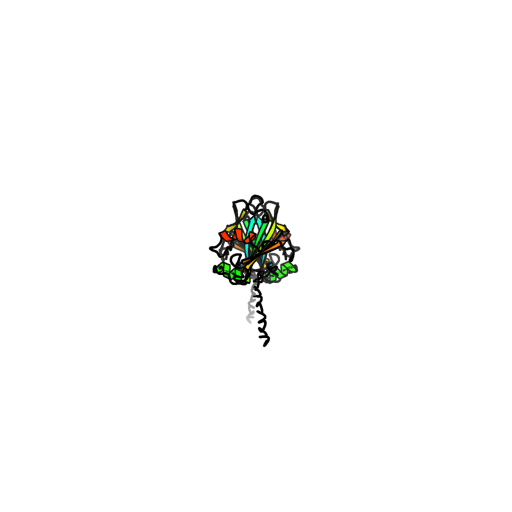LU B O 1
ATOM 2201 N N . GLY B 1 125 ? 5.914 17.688 6.746 1 98.56 125 GLY B N 1
ATOM 2202 C CA . GLY B 1 125 ? 6.402 17.094 5.516 1 98.56 125 GLY B CA 1
ATOM 2203 C C . GLY B 1 125 ? 7.914 17.047 5.43 1 98.56 125 GLY B C 1
ATOM 2204 O O . GLY B 1 125 ? 8.594 17.953 5.918 1 98.56 125 GLY B O 1
ATOM 2205 N N . PHE B 1 126 ? 8.438 16.062 4.875 1 98.88 126 PHE B N 1
ATOM 2206 C CA . PHE B 1 126 ? 9.859 15.922 4.602 1 98.88 126 PHE B CA 1
ATOM 2207 C C . PHE B 1 126 ? 10.109 15.734 3.107 1 98.88 126 PHE B C 1
ATOM 2209 O O . PHE B 1 126 ? 9.438 14.93 2.459 1 98.88 126 PHE B O 1
ATOM 2216 N N . ALA B 1 127 ? 11.062 16.438 2.553 1 98.75 127 ALA B N 1
ATOM 2217 C CA . ALA B 1 127 ? 11.281 16.5 1.109 1 98.75 127 ALA B CA 1
ATOM 2218 C C . ALA B 1 127 ? 11.961 15.219 0.611 1 98.75 127 ALA B C 1
ATOM 2220 O O . ALA B 1 127 ? 12.992 14.812 1.142 1 98.75 127 ALA B O 1
ATOM 2221 N N . GLY B 1 128 ? 11.367 14.656 -0.451 1 98.12 128 GLY B N 1
ATOM 2222 C CA . GLY B 1 128 ? 11.984 13.484 -1.062 1 98.12 128 GLY B CA 1
ATOM 2223 C C . GLY B 1 128 ? 12.289 12.383 -0.065 1 98.12 128 GLY B C 1
ATOM 2224 O O . GLY B 1 128 ? 11.414 11.969 0.695 1 98.12 128 GLY B O 1
ATOM 2225 N N . ASP B 1 129 ? 13.531 11.992 -0.068 1 97.81 129 ASP B N 1
ATOM 2226 C CA . ASP B 1 129 ? 13.984 10.938 0.833 1 97.81 129 ASP B CA 1
ATOM 2227 C C . ASP B 1 129 ? 14.656 11.523 2.072 1 97.81 129 ASP B C 1
ATOM 2229 O O . ASP B 1 129 ? 15.242 10.789 2.871 1 97.81 129 ASP B O 1
ATOM 2233 N N . SER B 1 130 ? 14.539 12.875 2.232 1 98.25 130 SER B N 1
ATOM 2234 C CA . SER B 1 130 ? 15.188 13.516 3.369 1 98.25 130 SER B CA 1
ATOM 2235 C C . SER B 1 130 ? 14.453 13.211 4.672 1 98.25 130 SER B C 1
ATOM 2237 O O . SER B 1 130 ? 13.227 13.195 4.707 1 98.25 130 SER B O 1
ATOM 2239 N N . ARG B 1 131 ? 15.242 13.117 5.684 1 97.38 131 ARG B N 1
ATOM 2240 C CA . ARG B 1 131 ? 14.688 12.891 7.012 1 97.38 131 ARG B CA 1
ATOM 2241 C C . ARG B 1 131 ? 14.664 14.172 7.832 1 97.38 131 ARG B C 1
ATOM 2243 O O . ARG B 1 131 ? 14.117 14.203 8.938 1 97.38 131 ARG B O 1
ATOM 2250 N N . ASP B 1 132 ? 15.305 15.258 7.203 1 96.62 132 ASP B N 1
ATOM 2251 C CA . ASP B 1 132 ? 15.461 16.453 8.016 1 96.62 132 ASP B CA 1
ATOM 2252 C C . ASP B 1 132 ? 15.102 17.719 7.227 1 96.62 132 ASP B C 1
ATOM 2254 O O . ASP B 1 132 ? 15.023 18.812 7.789 1 96.62 132 ASP B O 1
ATOM 2258 N N . GLN B 1 133 ? 14.914 17.625 5.891 1 98.19 133 GLN B N 1
ATOM 2259 C CA . GLN B 1 133 ? 14.43 18.781 5.133 1 98.19 133 GLN B CA 1
ATOM 2260 C C . GLN B 1 133 ? 12.922 18.938 5.277 1 98.19 133 GLN B C 1
ATOM 2262 O O . GLN B 1 133 ? 12.148 18.312 4.539 1 98.19 133 GLN B O 1
ATOM 2267 N N . ARG B 1 134 ? 12.578 19.812 6.078 1 98.12 134 ARG B N 1
ATOM 2268 C CA . ARG B 1 134 ? 11.188 20.031 6.48 1 98.12 134 ARG B CA 1
ATOM 2269 C C . ARG B 1 134 ? 10.477 20.953 5.5 1 98.12 134 ARG B C 1
ATOM 2271 O O . ARG B 1 134 ? 11.055 21.922 5.008 1 98.12 134 ARG B O 1
ATOM 2278 N N . LEU B 1 135 ? 9.219 20.672 5.305 1 98.12 135 LEU B N 1
ATOM 2279 C CA . LEU B 1 135 ? 8.469 21.406 4.285 1 98.12 135 LEU B CA 1
ATOM 2280 C C . LEU B 1 135 ? 7.41 22.297 4.922 1 98.12 135 LEU B C 1
ATOM 2282 O O . LEU B 1 135 ? 6.859 23.188 4.266 1 98.12 135 LEU B O 1
ATOM 2286 N N . VAL B 1 136 ? 7.117 22.047 6.191 1 96.81 136 VAL B N 1
ATOM 2287 C CA . VAL B 1 136 ? 6.09 22.812 6.883 1 96.81 136 VAL B CA 1
ATOM 2288 C C . VAL B 1 136 ? 6.746 23.922 7.699 1 96.81 136 VAL B C 1
ATOM 2290 O O . VAL B 1 136 ? 7.641 23.672 8.508 1 96.81 136 VAL B O 1
ATOM 2293 N N . SER B 1 137 ? 6.277 25.156 7.516 1 95.25 137 SER B N 1
ATOM 2294 C CA . SER B 1 137 ? 6.895 26.281 8.203 1 95.25 137 SER B CA 1
ATOM 2295 C C . SER B 1 137 ? 5.855 27.094 8.969 1 95.25 137 SER B C 1
ATOM 2297 O O . SER B 1 137 ? 6.195 28.078 9.648 1 95.25 137 SER B O 1
ATOM 2299 N N . ASP B 1 138 ? 4.598 26.734 8.945 1 95.81 138 ASP B N 1
ATOM 2300 C CA . ASP B 1 138 ? 3.533 27.531 9.547 1 95.81 138 ASP B CA 1
ATOM 2301 C C . ASP B 1 138 ? 2.916 26.812 10.742 1 95.81 138 ASP B C 1
ATOM 2303 O O . ASP B 1 138 ? 1.747 27.016 11.07 1 95.81 138 ASP B O 1
ATOM 2307 N N . GLY B 1 139 ? 3.703 25.859 11.266 1 93.19 139 GLY B N 1
ATOM 2308 C CA . GLY B 1 139 ? 3.229 25.125 12.43 1 93.19 139 GLY B CA 1
ATOM 2309 C C . GLY B 1 139 ? 2.141 24.109 12.094 1 93.19 139 GLY B C 1
ATOM 2310 O O . GLY B 1 139 ? 1.435 23.641 12.984 1 93.19 139 GLY B O 1
ATOM 2311 N N . GLY B 1 140 ? 1.913 23.875 10.812 1 96.31 140 GLY B N 1
ATOM 2312 C CA . GLY B 1 140 ? 0.943 22.875 10.398 1 96.31 140 GLY B CA 1
ATOM 2313 C C . GLY B 1 140 ? -0.412 23.469 10.055 1 96.31 140 GLY B C 1
ATOM 2314 O O . GLY B 1 140 ? -1.341 22.734 9.703 1 96.31 140 GLY B O 1
ATOM 2315 N N . GLN B 1 141 ? -0.547 24.75 10.102 1 96.75 141 GLN B N 1
ATOM 2316 C CA . GLN B 1 141 ? -1.837 25.406 9.891 1 96.75 141 GLN B CA 1
ATOM 2317 C C . GLN B 1 141 ? -2.344 25.172 8.469 1 96.75 141 GLN B C 1
ATOM 2319 O O . GLN B 1 141 ? -3.545 25.016 8.258 1 96.75 141 GLN B O 1
ATOM 2324 N N . GLY B 1 142 ? -1.436 25.25 7.504 1 96.81 142 GLY B N 1
ATOM 2325 C CA . GLY B 1 142 ? -1.827 24.984 6.129 1 96.81 142 GLY B CA 1
ATOM 2326 C C . GLY B 1 142 ? -2.361 23.594 5.914 1 96.81 142 GLY B C 1
ATOM 2327 O O . GLY B 1 142 ? -3.34 23.391 5.188 1 96.81 142 GLY B O 1
ATOM 2328 N N . CYS B 1 143 ? -1.728 22.594 6.543 1 97.94 143 CYS B N 1
ATOM 2329 C CA . CYS B 1 143 ? -2.203 21.219 6.465 1 97.94 143 CYS B CA 1
ATOM 2330 C C . CYS B 1 143 ? -3.559 21.062 7.145 1 97.94 143 CYS B C 1
ATOM 2332 O O . CYS B 1 143 ? -4.477 20.469 6.582 1 97.94 143 CYS B O 1
ATOM 2334 N N . PHE B 1 144 ? -3.699 21.641 8.328 1 98.5 144 PHE B N 1
ATOM 2335 C CA . PHE B 1 144 ? -4.898 21.531 9.148 1 98.5 144 PHE B CA 1
ATOM 2336 C C . PHE B 1 144 ? -6.094 22.172 8.445 1 98.5 144 PHE B C 1
ATOM 2338 O O . PHE B 1 144 ? -7.219 21.688 8.562 1 98.5 144 PHE B O 1
ATOM 2345 N N . ALA B 1 145 ? -5.906 23.219 7.707 1 98.06 145 ALA B N 1
ATOM 2346 C CA . ALA B 1 145 ? -6.988 23.953 7.043 1 98.06 145 ALA B CA 1
ATOM 2347 C C . ALA B 1 145 ? -7.785 23.016 6.129 1 98.06 145 ALA B C 1
ATOM 2349 O O . ALA B 1 145 ? -9.016 23.094 6.074 1 98.06 145 ALA B O 1
ATOM 2350 N N . CYS B 1 146 ? -7.148 22.141 5.473 1 97.56 146 CYS B N 1
ATOM 2351 C CA . CYS B 1 146 ? -7.848 21.203 4.598 1 97.56 146 CYS B CA 1
ATOM 2352 C C . CYS B 1 146 ? -8.477 20.078 5.402 1 97.56 146 CYS B C 1
ATOM 2354 O O . CYS B 1 146 ? -9.586 19.641 5.098 1 97.56 146 CYS B O 1
ATOM 2356 N N . HIS B 1 147 ? -7.785 19.641 6.465 1 98.31 147 HIS B N 1
ATOM 2357 C CA . HIS B 1 147 ? -8.242 18.5 7.254 1 98.31 147 HIS B CA 1
ATOM 2358 C C . HIS B 1 147 ? -9.445 18.875 8.117 1 98.31 147 HIS B C 1
ATOM 2360 O O . HIS B 1 147 ? -10.18 18 8.57 1 98.31 147 HIS B O 1
ATOM 2366 N N . GLN B 1 148 ? -9.711 20.094 8.219 1 98.31 148 GLN B N 1
ATOM 2367 C CA . GLN B 1 148 ? -10.844 20.562 9.008 1 98.31 148 GLN B CA 1
ATOM 2368 C C . GLN B 1 148 ? -12.164 20.062 8.438 1 98.31 148 GLN B C 1
ATOM 2370 O O . GLN B 1 148 ? -13.141 19.891 9.164 1 98.31 148 GLN B O 1
ATOM 2375 N N . SER B 1 149 ? -12.203 19.812 7.168 1 97.56 149 SER B N 1
ATOM 2376 C CA . SER B 1 149 ? -13.422 19.312 6.539 1 97.56 149 SER B CA 1
ATOM 2377 C C . SER B 1 149 ? -13.789 17.938 7.059 1 97.56 149 SER B C 1
ATOM 2379 O O . SER B 1 149 ? -14.914 17.469 6.844 1 97.56 149 SER B O 1
ATOM 2381 N N . GLN B 1 150 ? -12.844 17.281 7.734 1 98.19 150 GLN B N 1
ATOM 2382 C CA . GLN B 1 150 ? -13.07 15.953 8.273 1 98.19 150 GLN B CA 1
ATOM 2383 C C . GLN B 1 150 ? -13.203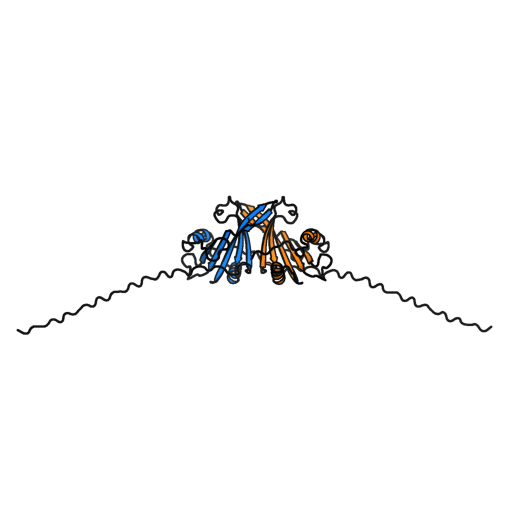 15.992 9.797 1 98.19 150 GLN B C 1
ATOM 2385 O O . GLN B 1 150 ? -12.781 15.062 10.492 1 98.19 150 GLN B O 1
ATOM 2390 N N . ALA B 1 151 ? -13.742 17.031 10.383 1 97.5 151 ALA B N 1
ATOM 2391 C CA . ALA B 1 151 ? -13.844 17.188 11.836 1 97.5 151 ALA B CA 1
ATOM 2392 C C . ALA B 1 151 ? -14.633 16.031 12.461 1 97.5 151 ALA B C 1
ATOM 2394 O O . ALA B 1 151 ? -14.32 15.602 13.57 1 97.5 151 ALA B O 1
ATOM 2395 N N . ASP B 1 152 ? -15.617 15.438 11.789 1 96.62 152 ASP B N 1
ATOM 2396 C CA . ASP B 1 152 ? -16.469 14.367 12.305 1 96.62 152 ASP B CA 1
ATOM 2397 C C . ASP B 1 152 ? -15.695 13.062 12.422 1 96.62 152 ASP B C 1
ATOM 2399 O O . ASP B 1 152 ? -16.141 12.125 13.086 1 96.62 152 ASP B O 1
ATOM 2403 N N . SER B 1 153 ? -14.625 12.984 11.75 1 97 153 SER B N 1
ATOM 2404 C CA . SER B 1 153 ? -13.758 11.812 11.812 1 97 153 SER B CA 1
ATOM 2405 C C . SER B 1 153 ? -12.391 12.164 12.391 1 97 153 SER B C 1
ATOM 2407 O O . SER B 1 153 ? -11.375 11.609 11.969 1 97 153 SER B O 1
ATOM 2409 N N . ASP B 1 154 ? -12.422 13.125 13.242 1 98.19 154 ASP B N 1
ATOM 2410 C CA . ASP B 1 154 ? -11.219 13.578 13.938 1 98.19 154 ASP B CA 1
ATOM 2411 C C . ASP B 1 154 ? -10.156 14.031 12.945 1 98.19 154 ASP B C 1
ATOM 2413 O O . ASP B 1 154 ? -8.977 13.703 13.102 1 98.19 154 ASP B O 1
ATOM 2417 N N . TYR B 1 155 ? -10.555 14.648 11.836 1 98.44 155 TYR B N 1
ATOM 2418 C CA . TYR B 1 155 ? -9.711 15.336 10.859 1 98.44 155 TYR B CA 1
ATOM 2419 C C . TYR B 1 155 ? -8.953 14.336 9.992 1 98.44 155 TYR B C 1
ATOM 2421 O O . TYR B 1 155 ? -7.973 14.695 9.336 1 98.44 155 TYR B O 1
ATOM 2429 N N . VAL B 1 156 ? -9.352 13.039 10.047 1 98.69 156 VAL B N 1
ATOM 2430 C CA . VAL B 1 156 ? -8.703 11.977 9.289 1 98.69 156 VAL B CA 1
ATOM 2431 C C . VAL B 1 156 ? -9.516 11.656 8.031 1 98.69 156 VAL B C 1
ATOM 2433 O O . VAL B 1 156 ? -10.703 11.32 8.125 1 98.69 156 VAL B O 1
ATOM 2436 N N . PHE B 1 157 ? -8.867 11.742 6.855 1 97.88 157 PHE B N 1
ATOM 2437 C CA . PHE B 1 157 ? -9.5 11.445 5.578 1 97.88 157 PHE B CA 1
ATOM 2438 C C . PHE B 1 157 ? -9.562 9.945 5.34 1 97.88 157 PHE B C 1
ATOM 2440 O O . PHE B 1 157 ? -10.492 9.453 4.699 1 97.88 157 PHE B O 1
ATOM 2447 N N . THR B 1 158 ? -8.625 9.195 5.879 1 97.88 158 THR B N 1
ATOM 2448 C CA . THR B 1 158 ? -8.391 7.789 5.555 1 97.88 158 THR B CA 1
ATOM 2449 C C . THR B 1 158 ? -9.469 6.906 6.18 1 97.88 158 THR B C 1
ATOM 2451 O O . THR B 1 158 ? -9.844 7.098 7.336 1 97.88 158 THR B O 1
ATOM 2454 N N . ARG B 1 159 ? -9.898 5.984 5.371 1 95.19 159 ARG B N 1
ATOM 2455 C CA . ARG B 1 159 ? -10.758 4.914 5.859 1 95.19 159 ARG B CA 1
ATOM 2456 C C . ARG B 1 159 ? -10.094 3.551 5.688 1 95.19 159 ARG B C 1
ATOM 2458 O O . ARG B 1 159 ? -9.414 3.311 4.688 1 95.19 159 ARG B O 1
ATOM 2465 N N . TRP B 1 160 ? -10.367 2.713 6.672 1 94.5 160 TRP B N 1
ATOM 2466 C CA . TRP B 1 160 ? -9.742 1.393 6.68 1 94.5 160 TRP B CA 1
ATOM 2467 C C . TRP B 1 160 ? -10.586 0.388 5.898 1 94.5 160 TRP B C 1
ATOM 2469 O O . TRP B 1 160 ? -11.797 0.295 6.102 1 94.5 160 TRP B O 1
ATOM 2479 N N . ARG B 1 161 ? -9.977 -0.285 4.984 1 89.31 161 ARG B N 1
ATOM 2480 C CA . ARG B 1 161 ? -10.531 -1.488 4.375 1 89.31 161 ARG B CA 1
ATOM 2481 C C . ARG B 1 161 ? -9.938 -2.744 5.004 1 89.31 161 ARG B C 1
ATOM 2483 O O . ARG B 1 161 ? -8.734 -2.979 4.918 1 89.31 161 ARG B O 1
ATOM 2490 N N . PRO B 1 162 ? -10.758 -3.527 5.609 1 83.56 162 PRO B N 1
ATOM 2491 C CA . PRO B 1 162 ? -10.211 -4.73 6.246 1 83.56 162 PRO B CA 1
ATOM 2492 C C . PRO B 1 162 ? -9.656 -5.73 5.234 1 83.56 162 PRO B C 1
ATOM 2494 O O . PRO B 1 162 ? -10.117 -5.773 4.09 1 83.56 162 PRO B O 1
#

InterPro domains:
  IPR032033 Cytochrome P460 [PF16694] (32-158)
  IPR038142 Cytochrome P460 superfamily [G3DSA:3.50.70.20] (26-162)

Solvent-accessible surface area (backbone atoms only — not comparable to full-atom values): 18356 Å² total; per-residue (Å²): 134,85,79,77,78,75,81,80,78,78,78,78,80,78,79,77,79,77,76,68,74,70,73,76,71,52,77,77,69,73,69,70,80,67,48,69,69,25,33,54,50,50,57,40,35,33,33,80,82,21,94,55,17,83,84,57,37,16,35,31,38,33,25,24,38,71,50,26,47,51,11,56,74,70,73,54,69,46,73,70,13,32,42,33,42,43,31,17,33,52,43,73,54,87,45,28,35,38,76,46,62,55,56,28,38,33,39,40,34,33,28,55,78,62,20,50,93,46,85,15,37,36,45,38,32,20,45,34,89,42,75,75,48,66,68,58,83,66,85,25,49,75,64,37,62,65,29,53,81,27,55,93,51,76,42,45,87,78,68,68,68,132,134,83,80,78,78,72,81,80,78,78,79,79,78,78,79,76,77,76,78,68,74,69,73,75,71,53,78,78,70,71,69,71,80,69,49,70,68,25,32,54,51,51,57,38,36,32,34,78,80,22,92,55,18,82,83,57,38,18,34,31,38,32,27,25,38,70,51,26,48,52,12,56,74,69,72,53,68,47,73,70,14,32,42,34,42,43,31,17,32,52,43,74,54,86,46,26,36,39,74,47,60,56,57,29,38,33,38,39,34,32,28,55,76,62,19,51,91,44,83,15,38,36,47,39,32,19,44,33,89,41,78,76,47,67,69,59,85,66,85,24,50,74,62,38,64,63,29,54,81,26,55,93,51,74,40,47,87,78,67,69,70,130

Nearest PDB structures (foldseek):
  7zps-assembly1_B  TM=9.860E-01  e=6.186E-19  Methylococcus capsulatus str. Bath
  7zrw-assembly1_B  TM=9.847E-01  e=1.907E-18  Methylococcus capsulatus str. Bath
  7zs4-assembly1_A  TM=9.808E-01  e=1.694E-18  Methylococcus capsulatus str. Bath
  8brk-assembly1_A  TM=9.214E-01  e=1.147E-15  Thermus thermophilus
  6hiu-assembly1_A  TM=8.403E-01  e=1.827E-09  Methylococcus capsulatus str. Bath

Organism: NCBI:txid713585

Sequence (324 aa):
MTRTQFPFLASAALAALVAVPLGVFAEPVAYPEGYRHWHHAKSMVIHDGHPLADPFAGIHHIYVNDPALEGLQTGRYADGSVFVFDLLEADAGDEAITEGERKLVGVMVKGAETYRETGGWGFEGFAGDSRDQRLVSDGGQGCFACHQSQADSDYVFTRWRPMTRTQFPFLASAALAALVAVPLGVFAEPVAYPEGYRHWHHAKSMVIHDGHPLADPFAGIHHIYVNDPALEGLQTGRYADGSVFVFDLLEADAGDEAITEGERKLVGVMVKGAETYRETGGWGFEGFAGDSRDQRLVSDGGQGCFACHQSQADSDYVFTRWRP